Protein AF-A0A6P8JIM4-F1 (afdb_monomer)

Solvent-accessible surface area (backbone at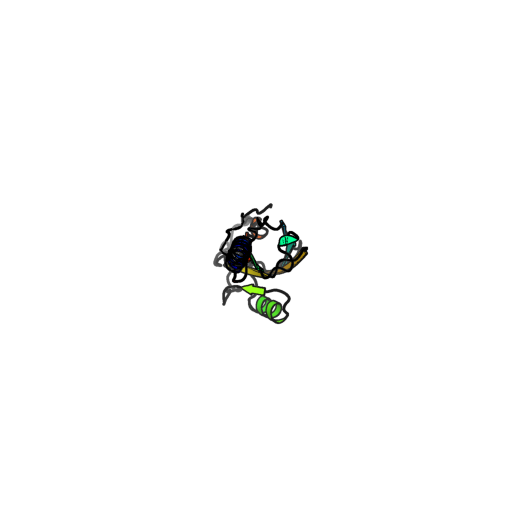oms only — not comparable to full-atom values): 10904 Å² total; per-residue (Å²): 143,87,75,70,70,63,59,56,55,53,51,51,54,51,52,51,58,63,66,65,67,65,74,81,79,70,81,76,75,69,57,52,69,46,60,46,66,57,91,63,79,64,61,32,38,43,37,36,43,38,33,35,60,73,91,51,40,85,48,75,34,36,34,39,35,42,37,56,39,55,29,51,44,45,56,60,64,70,60,50,51,51,33,38,76,69,70,72,43,47,74,51,63,70,97,74,70,80,78,87,47,31,25,89,77,37,72,58,53,59,38,35,40,47,50,61,52,35,64,68,43,77,46,76,45,69,37,35,62,44,54,71,66,82,74,88,64,89,81,61,98,62,87,81,87,77,70,80,77,70,78,60,60,60,49,62,46,59,42,66,48,64,60,95,78,67,81,92,62,91,57,73,82,76,71,77,130

Sequence (177 aa):
MHSKRNNQCLLLTLVLGLLGGAGHCYVVEPPIVHVEMDKAGMHRTLNYRLRFDIPLVGKDCEYVLLQDLPASVYISTDELDDLQRLKRLNAIYPKFVNIEVATERAQPFSVLLRGTPKITESLALPLHFRYHAPSDKRCDRRPRWSYPYPSSISTARWLIVRSSRTSWLPGPISSTA

Radius of gyration: 25.11 Å; Cα contacts (8 Å, |Δi|>4): 266; chains: 1; bounding box: 56×47×90 Å

Foldseek 3Di:
DPDPPVVVVVVVVVVVVVVVPPPPPPPFAAWDWFWDWDDDDQKIKTKIKTAGDPVQAPAQKKKKKKQKFALQKDADPVVVVVCVVVVQWDKDFDPDADLQDASVPGHITIMITMDGHDRIDMHIGIMGGGHHDDDPCPDDPDPPPPDPPPPRSRAMFMAMGHPDDDDDDGHDGDDDD

pLDDT: mean 74.97, std 19.16, range [31.55, 96.06]

Nearest PDB structures (foldseek):
  2win-assembly2_D  TM=5.434E-01  e=3.393E-02  Homo sapiens
  2win-assembly1_B  TM=5.437E-01  e=4.000E-02  Homo sapiens
  7mit-assembly1_A  TM=3.567E-01  e=6.911E-01  Rattus norvegicus
  7u6y-assembly1_A  TM=4.062E-01  e=2.574E+00  Rattus norvegicus
  7tys-assembly1_A  TM=3.207E-01  e=2.574E+00  Rattus norvegicus

Organism: Drosophila mauritiana (NCBI:txid7226)

Structure (mmCIF, N/CA/C/O backbone):
data_AF-A0A6P8JIM4-F1
#
_entry.id   AF-A0A6P8JIM4-F1
#
loop_
_atom_site.group_PDB
_atom_site.id
_atom_site.type_symbol
_atom_site.label_atom_id
_atom_site.label_alt_id
_atom_site.label_comp_id
_atom_site.label_asym_id
_atom_site.label_entity_id
_atom_site.label_seq_id
_atom_site.pdbx_PDB_ins_code
_atom_site.Cartn_x
_atom_site.Cartn_y
_atom_site.Cartn_z
_atom_site.occupancy
_atom_site.B_iso_or_equiv
_atom_site.auth_seq_id
_atom_site.auth_comp_id
_atom_site.auth_asym_id
_atom_site.auth_atom_id
_atom_site.pdbx_PDB_model_num
ATOM 1 N N . MET A 1 1 ? -41.262 -31.665 54.745 1.00 39.78 1 MET A N 1
ATOM 2 C CA . MET A 1 1 ? -41.039 -31.934 53.302 1.00 39.78 1 MET A CA 1
ATOM 3 C C . MET A 1 1 ? -40.890 -30.612 52.532 1.00 39.78 1 MET A C 1
ATOM 5 O O . MET A 1 1 ? -41.807 -30.203 51.841 1.00 39.78 1 MET A O 1
ATOM 9 N N . HIS A 1 2 ? -39.759 -29.906 52.650 1.00 46.09 2 HIS A N 1
ATOM 10 C CA . HIS A 1 2 ? -39.543 -28.614 51.969 1.00 46.09 2 HIS A CA 1
ATOM 11 C C . HIS A 1 2 ? -38.060 -28.450 51.594 1.00 46.09 2 HIS A C 1
ATOM 13 O O . HIS A 1 2 ? -37.319 -27.737 52.248 1.00 46.09 2 HIS A O 1
ATOM 19 N N . SER A 1 3 ? -37.583 -29.190 50.587 1.00 48.75 3 SER A N 1
ATOM 20 C CA . SER A 1 3 ? -36.199 -29.014 50.091 1.00 48.75 3 SER A CA 1
ATOM 21 C C . SER A 1 3 ? -35.979 -29.429 48.623 1.00 48.75 3 SER A C 1
ATOM 23 O O . SER A 1 3 ? -34.878 -29.343 48.100 1.00 48.75 3 SER A O 1
ATOM 25 N N . LYS A 1 4 ? -37.024 -29.860 47.895 1.00 51.03 4 LYS A N 1
ATOM 26 C CA . LYS A 1 4 ? -36.904 -30.218 46.463 1.00 51.03 4 LYS A CA 1
ATOM 27 C C . LYS A 1 4 ? -37.261 -29.080 45.495 1.00 51.03 4 LYS A C 1
ATOM 29 O O . LYS A 1 4 ? -36.796 -29.093 44.363 1.00 51.03 4 LYS A O 1
ATOM 34 N N . ARG A 1 5 ? -38.046 -28.083 45.931 1.00 48.44 5 ARG A N 1
ATOM 35 C CA . ARG A 1 5 ? -38.580 -27.020 45.052 1.00 48.44 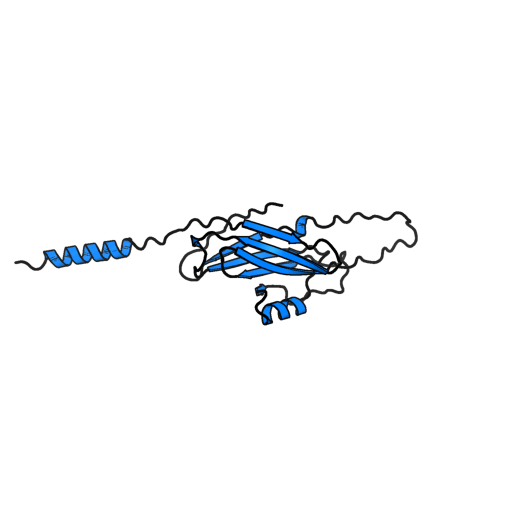5 ARG A CA 1
ATOM 36 C C . ARG A 1 5 ? -37.561 -25.912 44.735 1.00 48.44 5 ARG A C 1
ATOM 38 O O . ARG A 1 5 ? -37.616 -25.347 43.652 1.00 48.44 5 ARG A O 1
ATOM 45 N N . ASN A 1 6 ? -36.598 -25.655 45.629 1.00 53.22 6 ASN A N 1
ATOM 46 C CA . ASN A 1 6 ? -35.571 -24.622 45.422 1.00 53.22 6 ASN A CA 1
ATOM 47 C C . ASN A 1 6 ? -34.494 -25.033 44.407 1.00 53.22 6 ASN A C 1
ATOM 49 O O . ASN A 1 6 ? -34.112 -24.216 43.576 1.00 53.22 6 ASN A O 1
ATOM 53 N N . ASN A 1 7 ? -34.050 -26.295 44.414 1.00 56.22 7 ASN A N 1
ATOM 54 C CA . ASN A 1 7 ? -33.003 -26.755 43.492 1.00 56.22 7 ASN A CA 1
ATOM 55 C C . ASN A 1 7 ? -33.468 -26.805 42.029 1.00 56.22 7 ASN A C 1
ATOM 57 O O . ASN A 1 7 ? -32.659 -26.578 41.137 1.00 56.22 7 ASN A O 1
ATOM 61 N N . GLN A 1 8 ? -34.758 -27.050 41.767 1.00 57.59 8 GLN A N 1
ATOM 62 C CA . GLN A 1 8 ? -35.295 -27.028 40.400 1.00 57.59 8 GLN A CA 1
ATOM 63 C C . GLN A 1 8 ? -35.380 -25.609 39.824 1.00 57.59 8 GLN A C 1
ATOM 65 O O . GLN A 1 8 ? -35.017 -25.412 38.668 1.00 57.59 8 GLN A O 1
ATOM 70 N N . CYS A 1 9 ? -35.784 -24.614 40.624 1.00 55.81 9 CYS A N 1
ATOM 71 C CA . CYS A 1 9 ? -35.752 -23.208 40.205 1.00 55.81 9 CYS A CA 1
ATOM 72 C C . CYS A 1 9 ? -34.325 -22.731 39.918 1.00 55.81 9 CYS A C 1
ATOM 74 O O . CY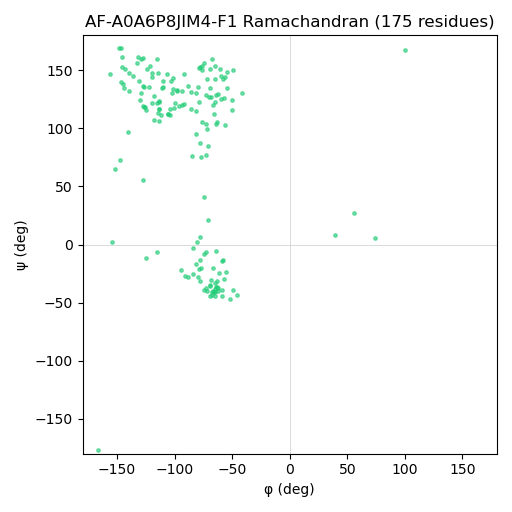S A 1 9 ? -34.112 -22.025 38.938 1.00 55.81 9 CYS A O 1
ATOM 76 N N . LEU A 1 10 ? -33.354 -23.149 40.738 1.00 59.31 10 LEU A N 1
ATOM 77 C CA . LEU A 1 10 ? -31.952 -22.763 40.576 1.00 59.31 10 LEU A CA 1
ATOM 78 C C . LEU A 1 10 ? -31.310 -23.392 39.327 1.00 59.31 10 LEU A C 1
ATOM 80 O O . LEU A 1 10 ? -30.507 -22.755 38.655 1.00 59.31 10 LEU A O 1
ATOM 84 N N . LEU A 1 11 ? -31.692 -24.627 38.986 1.00 61.44 11 LEU A N 1
ATOM 85 C CA . LEU A 1 11 ? -31.275 -25.272 37.738 1.00 61.44 11 LEU A CA 1
ATOM 86 C C . LEU A 1 11 ? -31.886 -24.583 36.511 1.00 61.44 11 LEU A C 1
ATOM 88 O O . LEU A 1 11 ? -31.189 -24.373 35.523 1.00 61.44 11 LEU A O 1
ATOM 92 N N . LEU A 1 12 ? -33.162 -24.192 36.579 1.00 60.69 12 LEU A N 1
ATOM 93 C CA . LEU A 1 12 ? -33.846 -23.483 35.492 1.00 60.69 12 LEU A CA 1
ATOM 94 C C . LEU A 1 12 ? -33.244 -22.096 35.228 1.00 60.69 12 LEU A C 1
ATOM 96 O O . LEU A 1 12 ? -33.050 -21.737 34.068 1.00 60.69 12 LEU A O 1
ATOM 100 N N . THR A 1 13 ? -32.890 -21.336 36.269 1.00 61.25 13 THR A N 1
ATOM 101 C CA . THR A 1 13 ? -32.240 -20.024 36.101 1.00 61.25 13 THR A CA 1
ATOM 102 C C . THR A 1 13 ? -30.819 -20.143 35.557 1.00 61.25 13 THR A C 1
ATOM 104 O O . THR A 1 13 ? -30.406 -19.313 34.750 1.00 61.25 13 THR A O 1
ATOM 107 N N . 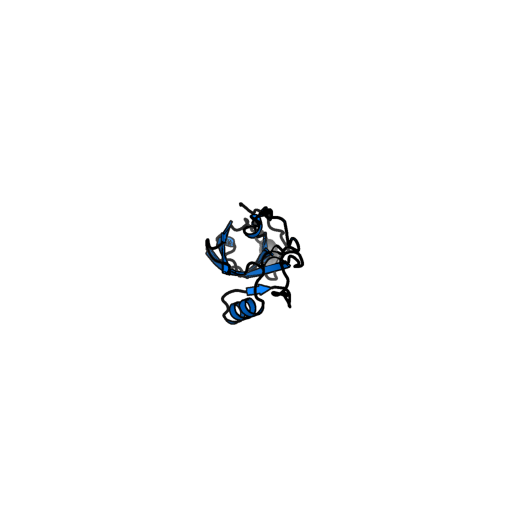LEU A 1 14 ? -30.084 -21.193 35.932 1.00 60.97 14 LEU A N 1
ATOM 108 C CA . LEU A 1 14 ? -28.727 -21.445 35.445 1.00 60.97 14 LEU A CA 1
ATOM 109 C C . LEU A 1 14 ? -28.727 -21.921 33.980 1.00 60.97 14 LEU A C 1
ATOM 111 O O . LEU A 1 14 ? -27.896 -21.478 33.191 1.00 60.97 14 LEU A O 1
ATOM 115 N N . VAL A 1 15 ? -29.713 -22.734 33.582 1.00 62.44 15 VAL A N 1
ATOM 116 C CA . VAL A 1 15 ? -29.922 -23.138 32.180 1.00 62.44 15 VAL A CA 1
ATOM 117 C C . VAL A 1 15 ? -30.352 -21.946 31.315 1.00 62.44 15 VAL A C 1
ATOM 119 O O . VAL A 1 15 ? -29.776 -21.749 30.246 1.00 62.44 15 VAL A O 1
ATOM 122 N N . LEU A 1 16 ? -31.277 -21.091 31.779 1.00 58.12 16 LEU A N 1
ATOM 123 C CA . LEU A 1 16 ? -31.632 -19.858 31.057 1.00 58.12 16 LEU A CA 1
ATOM 124 C C . LEU A 1 16 ? -30.461 -18.864 30.968 1.00 58.12 16 LEU A C 1
ATOM 126 O O . LEU A 1 16 ? -30.288 -18.223 29.933 1.00 58.12 16 LEU A O 1
ATOM 130 N N . GLY A 1 17 ? -29.633 -18.761 32.013 1.00 59.81 17 GLY A N 1
ATOM 131 C CA . GLY A 1 17 ? -28.425 -17.931 32.002 1.00 59.81 17 GLY A CA 1
ATOM 132 C C . GLY A 1 17 ? -27.370 -18.411 30.998 1.00 59.81 17 GLY A C 1
ATOM 133 O O . GLY A 1 17 ? -26.698 -17.590 30.380 1.00 59.81 17 GLY A O 1
ATOM 134 N N . LEU A 1 18 ? -27.268 -19.728 30.780 1.00 56.72 18 LEU A N 1
ATOM 135 C CA . LEU A 1 18 ? -26.365 -20.327 29.789 1.00 56.72 18 LEU A CA 1
ATOM 136 C C . LEU A 1 18 ? -26.897 -20.215 28.348 1.00 56.72 18 LEU A C 1
ATOM 138 O O . LEU A 1 18 ? -26.105 -20.065 27.421 1.00 56.72 18 LEU A O 1
ATOM 142 N N . LEU A 1 19 ? -28.221 -20.224 28.150 1.00 54.81 19 LEU A N 1
ATOM 143 C CA . LEU A 1 19 ? -28.865 -20.016 26.841 1.00 54.81 19 LEU A CA 1
ATOM 144 C C . LEU A 1 19 ? -28.924 -18.536 26.416 1.00 54.81 19 LEU A C 1
ATOM 146 O O . LEU A 1 19 ? -29.013 -18.247 25.225 1.00 54.81 19 LEU A O 1
ATOM 150 N N . GLY A 1 20 ? -28.827 -17.596 27.364 1.00 49.47 20 GLY A N 1
ATOM 151 C CA . GLY A 1 20 ? -28.762 -16.151 27.102 1.00 49.47 20 GLY A CA 1
ATOM 152 C C . GLY A 1 20 ? -27.431 -15.665 26.515 1.00 49.47 20 GLY A C 1
ATOM 153 O O . GLY A 1 20 ? -27.324 -14.512 26.100 1.00 49.47 20 GLY A O 1
ATOM 154 N N . GLY A 1 21 ? -26.427 -16.542 26.420 1.00 46.72 21 GLY A N 1
ATOM 155 C CA . GLY A 1 21 ? -25.168 -16.297 25.717 1.00 46.72 21 GLY A CA 1
ATOM 156 C C . GLY A 1 21 ? -25.315 -16.340 24.194 1.00 46.72 21 GLY A C 1
ATOM 157 O O . GLY A 1 21 ? -24.463 -16.906 23.514 1.00 46.72 21 GLY A O 1
ATOM 158 N N . ALA A 1 22 ? -26.391 -15.777 23.640 1.00 48.47 22 ALA A N 1
ATOM 159 C CA . ALA A 1 22 ? -26.487 -15.539 22.211 1.00 48.47 22 ALA A CA 1
ATOM 160 C C . ALA A 1 22 ? -25.397 -14.525 21.844 1.00 48.47 22 ALA A C 1
ATOM 162 O O . ALA A 1 22 ? -25.486 -13.332 22.157 1.00 48.47 22 ALA A O 1
ATOM 163 N N . GLY A 1 23 ? -24.319 -15.023 21.234 1.00 51.09 23 GLY A N 1
ATOM 164 C CA . GLY A 1 23 ? -23.279 -14.189 20.660 1.00 51.09 23 GLY A CA 1
ATOM 165 C C . GLY A 1 23 ? -23.948 -13.153 19.771 1.00 51.09 23 GLY A C 1
ATOM 166 O O . GLY A 1 23 ? -24.610 -13.513 18.801 1.00 51.09 23 GLY A O 1
ATOM 167 N N . HIS A 1 24 ? -23.817 -11.877 20.137 1.00 48.06 24 HIS A N 1
ATOM 168 C CA . HIS A 1 24 ? -24.281 -10.782 19.301 1.00 48.06 24 HIS A CA 1
ATOM 169 C C . HIS A 1 24 ? -23.601 -10.938 17.937 1.00 48.06 24 HIS A C 1
ATOM 171 O O . HIS A 1 24 ? -22.406 -10.658 17.787 1.00 48.06 24 HIS A O 1
ATOM 177 N N . CYS A 1 25 ? -24.359 -11.439 16.962 1.00 47.31 25 CYS A N 1
ATOM 178 C CA . CYS A 1 25 ? -24.019 -11.358 15.556 1.00 47.31 25 CYS A CA 1
ATOM 179 C C . CYS A 1 25 ? -24.211 -9.893 15.191 1.00 47.31 25 CYS A C 1
ATOM 181 O O . CYS A 1 25 ? -25.295 -9.478 14.792 1.00 47.31 25 CYS A O 1
ATOM 183 N N . TYR A 1 26 ? -23.190 -9.077 15.441 1.00 55.78 26 TYR A N 1
ATOM 184 C CA . TYR A 1 26 ? -23.181 -7.745 14.874 1.00 55.78 26 TYR A CA 1
ATOM 185 C C . TYR A 1 26 ? -23.093 -7.919 13.359 1.00 55.78 26 TYR A C 1
ATOM 187 O O . TYR A 1 26 ? -22.194 -8.589 12.846 1.00 55.78 26 TYR A O 1
ATOM 195 N N . VAL A 1 27 ? -24.070 -7.366 12.649 1.00 55.00 27 VAL A N 1
ATOM 196 C CA . VAL A 1 27 ? -23.938 -7.161 11.213 1.00 55.00 27 VAL A CA 1
ATOM 197 C C . VAL A 1 27 ? -22.823 -6.133 11.062 1.00 55.00 27 VAL A C 1
ATOM 199 O O . VAL A 1 27 ? -22.935 -5.011 11.546 1.00 55.00 27 VAL A O 1
ATOM 202 N N . VAL A 1 28 ? -21.695 -6.571 10.510 1.00 67.00 28 VAL A N 1
ATOM 203 C CA . VAL A 1 28 ? -20.552 -5.708 10.213 1.00 67.00 28 VAL A CA 1
ATOM 204 C C . VAL A 1 28 ? -20.918 -4.932 8.964 1.00 67.00 28 VAL A C 1
ATOM 206 O O . VAL A 1 28 ? -20.922 -5.504 7.873 1.00 67.00 28 VAL A O 1
ATOM 209 N N . GLU A 1 29 ? -21.244 -3.653 9.108 1.00 73.00 29 GLU A N 1
ATOM 210 C CA . GLU A 1 29 ? -21.279 -2.782 7.941 1.00 73.00 29 GLU A CA 1
ATOM 211 C C . GLU A 1 29 ? -19.860 -2.645 7.366 1.00 73.00 29 GLU A C 1
ATOM 213 O O . GLU A 1 29 ? -18.871 -2.645 8.114 1.00 73.00 29 GLU A O 1
ATOM 218 N N . PRO A 1 30 ? -19.730 -2.594 6.032 1.00 73.88 30 PRO A N 1
ATOM 219 C CA . PRO A 1 30 ? -18.442 -2.379 5.402 1.00 73.88 30 PRO A CA 1
ATOM 220 C C . PRO A 1 30 ? -17.882 -1.002 5.811 1.00 73.88 30 PRO A C 1
ATOM 222 O O . PRO A 1 30 ? -18.593 -0.010 5.661 1.00 73.88 30 PRO A O 1
ATOM 225 N N . PRO A 1 31 ? -16.627 -0.877 6.292 1.00 82.94 31 PRO A N 1
ATOM 226 C CA . PRO A 1 31 ? -15.982 0.409 6.452 1.00 82.94 31 PRO A CA 1
ATOM 227 C C . PRO A 1 31 ? -15.989 1.196 5.151 1.00 82.94 31 PRO A C 1
ATOM 229 O O . PRO A 1 31 ? -15.843 0.660 4.048 1.00 82.94 31 PRO A O 1
ATOM 232 N N . ILE A 1 32 ? -16.059 2.508 5.316 1.00 85.31 32 ILE A N 1
ATOM 233 C CA . ILE A 1 32 ? -15.867 3.443 4.221 1.00 85.31 32 ILE A CA 1
ATOM 234 C C . ILE A 1 32 ? -14.361 3.561 3.991 1.00 85.31 32 ILE A C 1
ATOM 236 O O . ILE A 1 32 ? -13.608 3.919 4.903 1.00 85.31 32 ILE A O 1
ATOM 240 N N . VAL A 1 33 ? -13.929 3.256 2.769 1.00 89.00 33 VAL A N 1
AT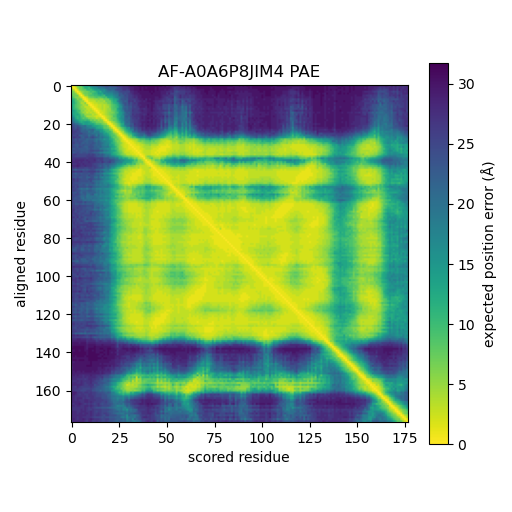OM 241 C CA . VAL A 1 33 ? -12.530 3.32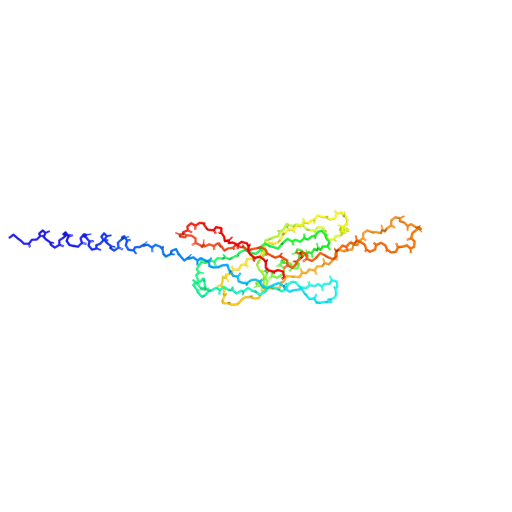9 2.344 1.00 89.00 33 VAL A CA 1
ATOM 242 C C . VAL A 1 33 ? -12.401 4.415 1.289 1.00 89.00 33 VAL A C 1
ATOM 244 O O . VAL A 1 33 ? -12.915 4.272 0.183 1.00 89.00 33 VAL A O 1
ATOM 247 N N . HIS A 1 34 ? -11.694 5.491 1.622 1.00 89.75 34 HIS A N 1
ATOM 248 C CA . HIS A 1 34 ? -11.283 6.494 0.644 1.00 89.75 34 HIS A CA 1
ATOM 249 C C . HIS A 1 34 ? -9.817 6.287 0.293 1.00 89.75 34 HIS A C 1
ATOM 251 O O . HIS A 1 34 ? -8.978 6.190 1.191 1.00 89.75 34 HIS A O 1
ATOM 257 N N . VAL A 1 35 ? -9.520 6.242 -1.002 1.00 89.81 35 VAL A N 1
ATOM 258 C CA . VAL A 1 35 ? -8.162 6.087 -1.521 1.00 89.81 35 VAL A CA 1
ATOM 259 C C . VAL A 1 35 ? -7.829 7.305 -2.366 1.00 89.81 35 VAL A C 1
ATOM 261 O O . VAL A 1 35 ? -8.515 7.608 -3.339 1.00 89.81 35 VAL A O 1
ATOM 264 N N . GLU A 1 36 ? -6.768 8.006 -1.993 1.00 89.88 36 GLU A N 1
ATOM 265 C CA . GLU A 1 36 ? -6.277 9.176 -2.713 1.00 89.88 36 GLU A CA 1
ATOM 266 C C . GLU A 1 36 ? -4.796 8.980 -3.034 1.00 89.88 36 GLU A C 1
ATOM 268 O O . GLU A 1 36 ? -4.021 8.563 -2.178 1.00 89.88 36 GLU A O 1
ATOM 273 N N . MET A 1 37 ? -4.381 9.302 -4.257 1.00 87.38 37 MET A N 1
ATOM 274 C CA . MET A 1 37 ? -2.970 9.303 -4.641 1.00 87.38 37 MET A CA 1
ATOM 275 C C . MET A 1 37 ? -2.441 10.736 -4.694 1.00 87.38 37 MET A C 1
ATOM 277 O O . MET A 1 37 ? -3.127 11.633 -5.195 1.00 87.38 37 MET A O 1
ATOM 281 N N . ASP A 1 38 ? -1.206 10.947 -4.241 1.00 85.38 38 ASP A N 1
ATOM 282 C CA . ASP A 1 38 ? -0.540 12.247 -4.374 1.00 85.38 38 ASP A CA 1
ATOM 283 C C . ASP A 1 38 ? -0.475 12.704 -5.846 1.00 85.38 38 ASP A C 1
ATOM 285 O O . ASP A 1 38 ? -0.322 11.907 -6.774 1.00 85.38 38 ASP A O 1
ATOM 289 N N . LYS A 1 39 ? -0.610 14.014 -6.085 1.00 69.06 39 LYS A N 1
ATOM 290 C CA . LYS A 1 39 ? -0.877 14.550 -7.434 1.00 69.06 39 LYS A CA 1
ATOM 291 C C . LYS A 1 39 ? 0.355 14.685 -8.339 1.00 69.06 39 LYS A C 1
ATOM 293 O O . LYS A 1 39 ? 0.181 14.840 -9.546 1.00 69.06 39 LYS A O 1
ATOM 298 N N . ALA A 1 40 ? 1.579 14.650 -7.809 1.00 71.81 40 ALA A N 1
ATOM 299 C CA . ALA A 1 40 ? 2.785 14.966 -8.581 1.00 71.81 40 ALA A CA 1
ATOM 300 C C . ALA A 1 40 ? 3.991 14.093 -8.202 1.00 71.81 40 ALA A C 1
ATOM 302 O O . ALA A 1 40 ? 4.118 13.669 -7.061 1.00 71.81 40 ALA A O 1
ATOM 303 N N . GLY A 1 41 ? 4.888 13.872 -9.171 1.00 70.25 41 GLY A N 1
ATOM 304 C CA . GLY A 1 41 ? 6.131 13.114 -8.993 1.00 70.25 41 GLY A CA 1
ATOM 305 C C . GLY A 1 41 ? 6.074 11.662 -9.485 1.00 70.25 41 GLY A C 1
ATOM 306 O O . GLY A 1 41 ? 5.004 11.130 -9.801 1.00 70.25 41 GLY A O 1
ATOM 307 N N . MET A 1 42 ? 7.262 11.054 -9.579 1.00 71.25 42 MET A N 1
ATOM 308 C CA . MET A 1 42 ? 7.471 9.621 -9.858 1.00 71.25 42 MET A CA 1
ATOM 309 C C . MET A 1 42 ? 7.373 8.763 -8.588 1.00 71.25 42 MET A C 1
ATOM 311 O O . MET A 1 42 ? 7.014 7.591 -8.664 1.00 71.25 42 MET A O 1
ATOM 315 N N . HIS A 1 43 ? 7.649 9.373 -7.436 1.00 83.19 43 HIS A N 1
ATOM 316 C CA . HIS A 1 43 ? 7.362 8.849 -6.106 1.00 83.19 43 HIS A CA 1
ATOM 317 C C . HIS A 1 43 ? 6.015 9.404 -5.671 1.00 83.19 43 HIS A C 1
ATOM 319 O O . HIS A 1 43 ? 5.844 10.625 -5.634 1.00 83.19 43 HIS A O 1
ATOM 325 N N . ARG A 1 44 ? 5.053 8.529 -5.397 1.00 89.06 44 ARG A N 1
ATOM 326 C CA . ARG A 1 44 ? 3.715 8.923 -4.951 1.00 89.06 44 ARG A CA 1
ATOM 327 C C . ARG A 1 44 ? 3.308 8.102 -3.752 1.00 89.06 44 ARG A C 1
ATOM 329 O O . ARG A 1 44 ? 3.768 6.981 -3.583 1.00 89.06 44 ARG A O 1
ATOM 336 N N . THR A 1 45 ? 2.393 8.634 -2.965 1.00 91.38 45 THR A N 1
ATOM 337 C CA . THR A 1 45 ? 1.793 7.898 -1.856 1.00 91.38 45 THR A CA 1
ATOM 338 C C . THR A 1 45 ? 0.336 7.616 -2.181 1.00 91.38 45 THR A C 1
ATOM 340 O O . THR A 1 45 ? -0.377 8.515 -2.634 1.00 91.38 45 THR A O 1
ATOM 343 N N . LEU A 1 46 ? -0.115 6.382 -1.946 1.00 92.12 46 LEU A N 1
ATOM 344 C CA . LEU A 1 46 ? -1.537 6.102 -1.759 1.00 92.12 46 LEU A CA 1
ATOM 345 C C . LEU A 1 46 ? -1.887 6.333 -0.297 1.00 92.12 46 LEU A C 1
ATOM 347 O O . LEU A 1 46 ? -1.397 5.644 0.599 1.00 92.12 46 LEU A O 1
ATOM 351 N N . ASN A 1 47 ? -2.750 7.311 -0.079 1.00 92.56 47 ASN A N 1
ATOM 352 C CA . ASN A 1 47 ? -3.314 7.650 1.208 1.00 92.56 47 ASN A CA 1
ATOM 353 C C . ASN A 1 47 ? -4.677 6.972 1.334 1.00 92.56 47 ASN A C 1
ATOM 355 O O . ASN A 1 47 ? -5.596 7.246 0.560 1.00 92.56 47 ASN A O 1
ATOM 359 N N . TYR A 1 48 ? -4.810 6.112 2.334 1.00 92.88 48 TYR A N 1
ATOM 360 C CA . TYR A 1 48 ? -6.069 5.472 2.686 1.00 92.88 48 TYR A CA 1
ATOM 361 C C . TYR A 1 48 ? -6.658 6.188 3.885 1.00 92.88 48 TYR A C 1
ATOM 363 O O . TYR A 1 48 ? -5.958 6.412 4.873 1.00 92.88 48 TYR A O 1
ATOM 371 N N . ARG A 1 49 ? -7.950 6.500 3.823 1.00 93.00 49 ARG A N 1
ATOM 372 C CA . ARG A 1 49 ? -8.740 6.926 4.980 1.00 93.00 49 ARG A CA 1
ATOM 373 C C . ARG A 1 49 ? -9.842 5.906 5.199 1.00 93.00 49 ARG A C 1
ATOM 375 O O . ARG A 1 49 ? -10.785 5.827 4.412 1.00 93.00 49 ARG A O 1
ATOM 382 N N . LEU A 1 50 ? -9.682 5.120 6.254 1.00 91.38 50 LEU A N 1
ATOM 383 C CA . LEU A 1 50 ? -10.607 4.077 6.670 1.00 91.38 50 LEU A CA 1
ATOM 384 C C . LEU A 1 50 ? -11.494 4.626 7.782 1.00 91.38 50 LEU A C 1
ATOM 386 O O . LEU A 1 50 ? -10.998 5.237 8.733 1.00 91.38 50 LEU A O 1
ATOM 390 N N . ARG A 1 51 ? -12.801 4.398 7.679 1.00 90.12 51 ARG A N 1
ATOM 391 C CA . ARG A 1 51 ? -13.760 4.726 8.735 1.00 90.12 51 ARG A CA 1
ATOM 392 C C . ARG A 1 51 ? -14.558 3.486 9.082 1.00 90.12 51 ARG A C 1
ATOM 394 O O . ARG A 1 51 ? -15.252 2.949 8.223 1.00 90.12 51 ARG A O 1
ATOM 401 N N . PHE A 1 52 ? -14.433 3.049 10.329 1.00 87.75 52 PHE A N 1
ATOM 402 C CA . PHE A 1 52 ? -15.157 1.901 10.860 1.00 87.75 52 PHE A CA 1
ATOM 403 C C . PHE A 1 52 ? -16.258 2.371 11.803 1.00 87.75 52 PHE A C 1
ATOM 405 O O . PHE A 1 52 ? -16.084 3.347 12.541 1.00 87.75 52 PHE A O 1
ATOM 412 N N . ASP A 1 53 ? -17.361 1.632 11.832 1.00 83.25 53 ASP A N 1
ATOM 413 C CA . ASP A 1 53 ? -18.437 1.919 12.767 1.00 83.25 53 ASP A CA 1
ATOM 414 C C . ASP A 1 53 ? -18.050 1.620 14.214 1.00 83.25 53 ASP A C 1
ATOM 416 O O . ASP A 1 53 ? -17.279 0.706 14.527 1.00 83.25 53 ASP A O 1
ATOM 420 N N . ILE A 1 54 ? -18.673 2.376 15.119 1.00 78.88 54 ILE A N 1
ATOM 421 C CA . ILE A 1 54 ? -18.462 2.327 16.570 1.00 78.88 54 ILE A CA 1
ATOM 422 C C . ILE A 1 54 ? -18.509 0.895 17.151 1.00 78.88 54 ILE A C 1
ATOM 424 O O . ILE A 1 54 ? -17.677 0.603 18.009 1.00 78.88 54 ILE A O 1
ATOM 428 N N . PRO A 1 55 ? -19.390 -0.034 16.712 1.00 79.25 55 PRO A N 1
ATOM 429 C CA . PRO A 1 55 ? -19.442 -1.389 17.270 1.00 79.25 55 PRO A CA 1
ATOM 430 C C . PRO A 1 55 ? -18.159 -2.216 17.091 1.00 79.25 55 PRO A C 1
ATOM 432 O O . PRO A 1 55 ? -17.935 -3.153 17.864 1.00 79.25 55 PRO A O 1
ATOM 435 N N . LEU A 1 56 ? -17.337 -1.893 16.085 1.00 76.44 56 LEU A N 1
ATOM 436 C CA . LEU A 1 56 ? -16.087 -2.595 15.765 1.00 76.44 56 LEU A CA 1
ATOM 437 C C . LEU A 1 56 ? -14.878 -1.985 16.474 1.00 76.44 56 LEU A C 1
ATOM 439 O O . LEU A 1 56 ? -13.897 -2.679 16.742 1.00 76.44 56 LEU A O 1
ATOM 443 N N . VAL A 1 57 ? -14.947 -0.693 16.795 1.00 81.31 57 VAL A N 1
ATOM 444 C CA . VAL A 1 57 ? -13.847 0.036 17.424 1.00 81.31 57 VAL A CA 1
ATOM 445 C C . VAL A 1 57 ? -13.566 -0.530 18.816 1.00 81.31 57 VAL A C 1
ATOM 447 O O . VAL A 1 57 ? -14.463 -0.678 19.646 1.00 81.31 57 VAL A O 1
ATOM 450 N N . GLY A 1 58 ? -12.298 -0.854 19.080 1.00 74.31 58 GLY A N 1
ATOM 451 C CA . GLY A 1 58 ? -11.860 -1.399 20.371 1.00 74.31 58 GLY A CA 1
ATOM 452 C C . GLY A 1 58 ? -12.246 -2.863 20.614 1.00 74.31 58 GLY A C 1
ATOM 453 O O . GLY A 1 58 ? -12.010 -3.381 21.706 1.00 74.31 58 GLY A O 1
ATOM 454 N N . LYS A 1 59 ? -12.828 -3.550 19.622 1.00 79.06 59 LYS A N 1
ATOM 455 C CA . LYS A 1 59 ? -12.971 -5.011 19.652 1.00 79.06 59 LYS A CA 1
ATOM 456 C C . LYS A 1 59 ? -11.641 -5.675 19.302 1.00 79.06 59 LYS A C 1
ATOM 458 O O . LYS A 1 59 ? -10.845 -5.121 18.550 1.00 79.06 59 LYS A O 1
ATOM 463 N N . ASP A 1 60 ? -11.442 -6.894 19.803 1.00 78.31 60 ASP A N 1
ATOM 464 C CA . ASP A 1 60 ? -10.328 -7.760 19.404 1.00 78.31 60 ASP A CA 1
ATOM 465 C C . ASP A 1 60 ? -10.580 -8.306 17.987 1.00 78.31 60 ASP A C 1
ATOM 467 O O . ASP A 1 60 ? -11.096 -9.406 17.767 1.00 78.31 60 ASP A O 1
ATOM 471 N N . CYS A 1 61 ? -10.351 -7.447 17.002 1.00 79.62 61 CYS A N 1
ATOM 472 C CA . CYS A 1 61 ? -10.473 -7.752 15.590 1.00 79.62 61 CYS A CA 1
ATOM 473 C C . CYS A 1 61 ? -9.415 -6.981 14.809 1.00 79.62 61 CYS A C 1
ATOM 475 O O . CYS A 1 61 ? -8.957 -5.911 15.210 1.00 79.62 61 CYS A O 1
ATOM 477 N N . GLU A 1 62 ? -9.039 -7.552 13.680 1.00 86.31 62 GLU A N 1
ATOM 478 C CA . GLU A 1 62 ? -8.088 -6.988 12.743 1.00 86.31 62 GLU A CA 1
ATOM 479 C C . GLU A 1 62 ? -8.778 -6.830 11.395 1.00 86.31 62 GLU A C 1
ATOM 481 O O . GLU A 1 62 ? -9.714 -7.555 11.069 1.00 86.31 62 GLU A O 1
ATOM 486 N N . TYR A 1 63 ? -8.320 -5.897 10.580 1.00 88.19 63 TYR A N 1
ATOM 487 C CA . TYR A 1 63 ? -8.701 -5.844 9.177 1.00 88.19 63 TYR A CA 1
ATOM 488 C C . TYR A 1 63 ? -7.483 -6.085 8.296 1.00 88.19 63 TYR A C 1
ATOM 490 O O . TYR A 1 63 ? -6.334 -5.910 8.712 1.00 88.19 63 TYR A O 1
ATOM 498 N N . VAL A 1 64 ? -7.763 -6.478 7.059 1.00 90.44 64 VAL A N 1
ATOM 499 C CA . VAL A 1 64 ? -6.792 -6.668 5.993 1.00 90.44 64 VAL A CA 1
ATOM 500 C C . VAL A 1 64 ? -7.293 -5.932 4.755 1.00 90.44 64 VAL A C 1
ATOM 502 O O . VAL A 1 64 ? -8.400 -6.183 4.289 1.00 90.44 64 VAL A O 1
ATOM 505 N N . LEU A 1 65 ? -6.483 -5.029 4.220 1.00 91.88 65 LEU A N 1
ATOM 506 C CA . LEU A 1 65 ? -6.717 -4.302 2.981 1.00 91.88 65 LEU A CA 1
ATOM 507 C C . LEU A 1 65 ? -5.802 -4.873 1.895 1.00 91.88 65 LEU A C 1
ATOM 509 O O . LEU A 1 65 ? -4.588 -4.731 1.965 1.00 91.88 65 LEU A O 1
ATOM 513 N N . LEU A 1 66 ? -6.382 -5.520 0.897 1.00 91.69 66 LEU A N 1
ATOM 514 C CA . LEU A 1 66 ? -5.722 -5.942 -0.327 1.00 91.69 66 LEU A CA 1
ATOM 515 C C . LEU A 1 66 ? -5.631 -4.764 -1.304 1.00 91.69 66 LEU A C 1
ATOM 517 O O . LEU A 1 66 ? -6.646 -4.287 -1.820 1.00 91.69 66 LEU A O 1
ATOM 521 N N . GLN A 1 67 ? -4.402 -4.346 -1.586 1.00 92.94 67 GLN A N 1
ATOM 522 C CA . GLN A 1 67 ? -4.076 -3.420 -2.660 1.00 92.94 67 GLN A CA 1
ATOM 523 C C . GLN A 1 67 ? -3.419 -4.190 -3.805 1.00 92.94 67 GLN A C 1
ATOM 525 O O . GLN A 1 67 ? -2.285 -4.659 -3.680 1.00 92.94 67 GLN A O 1
ATOM 530 N N . ASP A 1 68 ? -4.120 -4.284 -4.931 1.00 91.81 68 ASP A N 1
ATOM 531 C CA . ASP A 1 68 ? -3.562 -4.824 -6.168 1.00 91.81 68 ASP A CA 1
ATOM 532 C C . ASP A 1 68 ? -2.752 -3.734 -6.879 1.00 91.81 68 ASP A C 1
ATOM 534 O O . ASP A 1 68 ? -3.218 -2.605 -7.061 1.00 91.81 68 ASP A O 1
ATOM 538 N N . LEU A 1 69 ? -1.525 -4.063 -7.277 1.00 90.81 69 LEU A N 1
ATOM 539 C CA . LEU A 1 69 ? -0.613 -3.146 -7.947 1.00 90.81 69 LEU A CA 1
ATOM 540 C C . LEU A 1 69 ? -0.366 -3.614 -9.384 1.00 90.81 69 LEU A C 1
ATOM 542 O O . LEU A 1 69 ? 0.083 -4.745 -9.603 1.00 90.81 69 LEU A O 1
ATOM 546 N N . PRO A 1 70 ? -0.648 -2.766 -10.391 1.00 91.69 70 PRO A N 1
ATOM 547 C CA . PRO A 1 70 ? -0.363 -3.104 -11.775 1.00 91.69 70 PRO A CA 1
ATOM 548 C C . PRO A 1 70 ? 1.145 -3.185 -12.013 1.00 91.69 70 PRO A C 1
ATOM 550 O O . PRO A 1 70 ? 1.939 -2.559 -11.314 1.00 91.69 70 PRO A O 1
ATOM 553 N N . ALA A 1 71 ? 1.535 -3.884 -13.079 1.00 90.94 71 ALA A N 1
ATOM 554 C CA . ALA A 1 71 ? 2.936 -4.049 -13.459 1.00 90.94 71 ALA A CA 1
ATOM 555 C C . ALA A 1 71 ? 3.689 -2.721 -13.644 1.00 90.94 71 ALA A C 1
ATOM 557 O O . ALA A 1 71 ? 4.900 -2.702 -13.501 1.00 90.94 71 ALA A O 1
ATOM 558 N N . SER A 1 72 ? 3.002 -1.611 -13.934 1.00 89.25 72 SER A N 1
ATOM 559 C CA . SER A 1 72 ? 3.600 -0.283 -14.127 1.00 89.25 72 SER A CA 1
ATOM 560 C C . SER A 1 72 ? 4.060 0.413 -12.845 1.00 89.25 72 SER A C 1
ATOM 562 O O . SER A 1 72 ? 4.669 1.480 -12.925 1.00 89.25 72 SER A O 1
ATOM 564 N N . VAL A 1 73 ? 3.746 -0.130 -11.667 1.00 91.19 73 VAL A N 1
ATOM 565 C CA . VAL A 1 73 ? 4.168 0.430 -10.378 1.00 91.19 73 VAL A CA 1
ATOM 566 C C . VAL A 1 73 ? 4.821 -0.634 -9.509 1.00 91.19 73 VAL A C 1
ATOM 568 O O . VAL A 1 73 ? 4.649 -1.836 -9.710 1.00 91.19 73 VAL A O 1
ATOM 571 N N . TYR A 1 74 ? 5.602 -0.186 -8.538 1.00 92.50 74 TYR A N 1
ATOM 572 C CA . TYR A 1 74 ? 6.182 -1.044 -7.522 1.00 92.50 74 TYR A CA 1
ATOM 573 C C . TYR A 1 74 ? 6.300 -0.318 -6.188 1.00 92.50 74 TYR A C 1
ATOM 575 O O . TYR A 1 74 ? 6.115 0.895 -6.091 1.00 92.50 74 TYR A O 1
ATOM 583 N N . ILE A 1 75 ? 6.613 -1.097 -5.161 1.00 92.44 75 ILE A N 1
ATOM 584 C CA . ILE A 1 75 ? 6.965 -0.615 -3.834 1.00 92.44 75 ILE A CA 1
ATOM 585 C C . ILE A 1 75 ? 8.292 -1.267 -3.475 1.00 92.44 75 ILE A C 1
ATOM 587 O O . ILE A 1 75 ? 8.480 -2.456 -3.743 1.00 92.44 75 ILE A O 1
ATOM 591 N N . SER A 1 76 ? 9.214 -0.489 -2.914 1.00 91.12 76 SER A N 1
ATOM 592 C CA . SER A 1 76 ? 10.460 -1.035 -2.386 1.00 91.12 76 SER A CA 1
ATOM 593 C C . SER A 1 76 ? 10.169 -1.896 -1.155 1.00 91.12 76 SER A C 1
ATOM 595 O O . SER A 1 76 ? 9.511 -1.441 -0.217 1.00 91.12 76 SER A O 1
ATOM 597 N N . THR A 1 77 ? 10.655 -3.139 -1.145 1.00 92.69 77 THR A N 1
ATOM 598 C CA . THR A 1 77 ? 10.536 -4.021 0.026 1.00 92.69 77 THR A CA 1
ATOM 599 C C . THR A 1 77 ? 11.296 -3.456 1.221 1.00 92.69 77 THR A C 1
ATOM 601 O O . THR A 1 77 ? 10.778 -3.504 2.328 1.00 92.69 77 THR A O 1
ATOM 604 N N . ASP A 1 78 ? 12.448 -2.822 0.987 1.00 92.56 78 ASP A N 1
ATOM 605 C CA . ASP A 1 78 ? 13.264 -2.208 2.042 1.00 92.56 78 ASP A CA 1
ATOM 606 C C . ASP A 1 78 ? 12.525 -1.031 2.703 1.00 92.56 78 ASP A C 1
ATOM 608 O O . ASP A 1 78 ? 12.554 -0.856 3.920 1.00 92.56 78 ASP A O 1
ATOM 612 N N . GLU A 1 79 ? 11.793 -0.246 1.903 1.00 93.00 79 GLU A N 1
ATOM 613 C CA . GLU A 1 79 ? 10.964 0.854 2.408 1.00 93.00 79 GLU A CA 1
ATOM 614 C C . GLU A 1 79 ? 9.788 0.330 3.250 1.00 93.00 79 GLU A C 1
ATOM 616 O O . GLU A 1 79 ? 9.475 0.889 4.304 1.00 93.00 79 GLU A O 1
ATOM 621 N N . LEU A 1 80 ? 9.153 -0.769 2.823 1.00 94.19 80 LEU A N 1
ATOM 622 C CA . LEU A 1 80 ? 8.095 -1.424 3.599 1.00 94.19 80 LEU A CA 1
ATOM 623 C C . LEU A 1 80 ? 8.625 -2.018 4.908 1.00 94.19 80 LEU A C 1
ATOM 625 O O . LEU A 1 80 ? 7.967 -1.876 5.943 1.00 94.19 80 LEU A O 1
ATOM 629 N N . ASP A 1 81 ? 9.803 -2.640 4.882 1.00 94.94 81 ASP A N 1
ATOM 630 C CA . ASP A 1 81 ? 10.476 -3.169 6.069 1.00 94.94 81 ASP A CA 1
ATOM 631 C C . ASP A 1 81 ? 10.750 -2.061 7.090 1.00 94.94 81 ASP A C 1
ATOM 633 O O . ASP A 1 81 ? 10.455 -2.216 8.280 1.00 94.94 81 ASP A O 1
ATOM 637 N N . ASP A 1 82 ? 11.229 -0.902 6.635 1.00 95.50 82 ASP A N 1
ATOM 638 C CA . ASP A 1 82 ? 11.445 0.251 7.503 1.00 95.50 82 ASP A CA 1
ATOM 639 C C . ASP A 1 82 ? 10.143 0.799 8.095 1.00 95.50 82 ASP A C 1
ATOM 641 O O . ASP A 1 82 ? 10.071 1.069 9.300 1.00 95.50 82 ASP A O 1
ATOM 645 N N . LEU A 1 83 ? 9.082 0.926 7.293 1.00 95.06 83 LEU A N 1
ATOM 646 C CA . LEU A 1 83 ? 7.774 1.366 7.790 1.00 95.06 83 LEU A CA 1
ATOM 647 C C . LEU A 1 83 ? 7.193 0.395 8.826 1.00 95.06 83 LEU A C 1
ATOM 649 O O . LEU A 1 83 ? 6.608 0.841 9.823 1.00 95.06 83 LEU A O 1
ATOM 653 N N . GLN A 1 84 ? 7.394 -0.908 8.626 1.00 94.94 84 GLN A N 1
ATOM 654 C CA . GLN A 1 84 ? 6.973 -1.945 9.562 1.00 94.94 84 GLN A CA 1
ATOM 655 C C . GLN A 1 84 ? 7.788 -1.927 10.851 1.00 94.94 84 GLN A C 1
ATOM 657 O O . GLN A 1 84 ? 7.219 -1.943 11.947 1.00 94.94 84 GLN A O 1
ATOM 662 N N . ARG A 1 85 ? 9.111 -1.794 10.742 1.00 95.88 85 ARG A N 1
ATOM 663 C CA . ARG A 1 85 ? 10.020 -1.639 11.884 1.00 95.88 85 ARG A CA 1
ATOM 664 C C . ARG A 1 85 ? 9.674 -0.411 12.726 1.00 95.88 85 ARG A C 1
ATOM 666 O O . ARG A 1 85 ? 9.711 -0.474 13.955 1.00 95.88 85 ARG A O 1
ATOM 673 N N . LEU A 1 86 ? 9.288 0.689 12.078 1.00 96.06 86 LEU A N 1
ATOM 674 C CA . LEU A 1 86 ? 8.855 1.929 12.730 1.00 96.06 86 LEU A CA 1
ATOM 675 C C . LEU A 1 86 ? 7.397 1.894 13.220 1.00 96.06 86 LEU A C 1
ATOM 677 O O . LEU A 1 86 ? 6.919 2.895 13.753 1.00 96.06 86 LEU A O 1
ATOM 681 N N . LYS A 1 87 ? 6.686 0.767 13.058 1.00 93.44 87 LYS A N 1
ATOM 682 C CA . LYS A 1 87 ? 5.268 0.593 13.427 1.00 93.44 87 LYS A CA 1
ATOM 683 C C . LYS A 1 87 ? 4.332 1.618 12.768 1.00 93.44 87 LYS A C 1
ATOM 685 O O . LYS A 1 87 ? 3.285 1.947 13.321 1.00 93.44 87 LYS A O 1
ATOM 690 N N . ARG A 1 88 ? 4.713 2.138 11.597 1.00 92.94 88 ARG A N 1
ATOM 691 C CA . ARG A 1 88 ? 3.918 3.109 10.822 1.00 92.94 88 ARG A CA 1
ATOM 692 C C . ARG A 1 88 ? 2.948 2.428 9.864 1.00 92.94 88 ARG A C 1
ATOM 694 O O . ARG A 1 88 ? 1.915 3.003 9.541 1.00 92.94 88 ARG A O 1
ATOM 701 N N . LEU A 1 89 ? 3.289 1.223 9.418 1.00 94.25 89 LEU A N 1
ATOM 702 C CA . LEU A 1 89 ? 2.494 0.405 8.512 1.00 94.25 89 LEU A CA 1
ATOM 703 C C . LEU A 1 89 ? 2.711 -1.066 8.874 1.00 94.25 89 LEU A C 1
ATOM 705 O O . LEU A 1 89 ? 3.833 -1.452 9.167 1.00 94.25 89 LEU A O 1
ATOM 709 N N . ASN A 1 90 ? 1.672 -1.892 8.856 1.00 94.75 90 ASN A N 1
ATOM 710 C CA . ASN A 1 90 ? 1.813 -3.342 8.982 1.00 94.75 90 ASN A CA 1
ATOM 711 C C . ASN A 1 90 ? 1.384 -3.954 7.651 1.00 94.75 90 ASN A C 1
ATOM 713 O O . ASN A 1 90 ? 0.235 -3.769 7.250 1.00 94.75 90 ASN A O 1
ATOM 717 N N . ALA A 1 91 ? 2.301 -4.614 6.945 1.00 94.19 91 ALA A N 1
ATOM 718 C CA . ALA A 1 91 ? 2.051 -5.083 5.591 1.00 94.19 91 ALA A CA 1
ATOM 719 C C . ALA A 1 91 ? 2.563 -6.513 5.377 1.00 94.19 91 ALA A C 1
ATOM 721 O O . ALA A 1 91 ? 3.594 -6.916 5.901 1.00 94.19 91 ALA A O 1
ATOM 722 N N . ILE A 1 92 ? 1.846 -7.280 4.560 1.00 93.94 92 ILE A N 1
ATOM 723 C CA . ILE A 1 92 ? 2.300 -8.565 4.030 1.00 93.94 92 ILE A CA 1
ATOM 724 C C . ILE A 1 92 ? 2.471 -8.387 2.526 1.00 93.94 92 ILE A C 1
ATOM 726 O O . ILE A 1 92 ? 1.542 -7.989 1.823 1.00 93.94 92 ILE A O 1
ATOM 730 N N . TYR A 1 93 ? 3.672 -8.667 2.043 1.00 94.25 93 TYR A N 1
ATOM 731 C CA . TYR A 1 93 ? 4.093 -8.428 0.668 1.00 94.25 93 TYR A CA 1
ATOM 732 C C . TYR A 1 93 ? 5.065 -9.533 0.226 1.00 94.25 93 TYR A C 1
ATOM 734 O O . TYR A 1 93 ? 5.594 -10.265 1.070 1.00 94.25 93 TYR A O 1
ATOM 742 N N . PRO A 1 94 ? 5.274 -9.726 -1.090 1.00 92.44 94 PRO A N 1
ATOM 743 C CA . PRO A 1 94 ? 6.224 -10.718 -1.580 1.00 92.44 94 PRO A CA 1
ATOM 744 C C . PRO A 1 94 ? 7.640 -10.441 -1.066 1.00 92.44 94 PRO A C 1
ATOM 746 O O . PRO A 1 94 ? 8.067 -9.295 -0.978 1.00 92.44 94 PRO A O 1
ATOM 749 N N . LYS A 1 95 ? 8.399 -11.512 -0.801 1.00 90.12 95 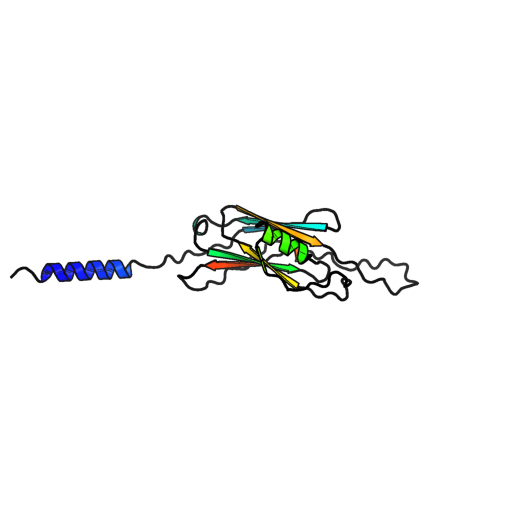LYS A N 1
ATOM 750 C CA . LYS A 1 95 ? 9.780 -11.432 -0.291 1.00 90.12 95 LYS A CA 1
ATOM 751 C C . LYS A 1 95 ? 10.715 -10.621 -1.195 1.00 90.12 95 LYS A C 1
ATOM 753 O O . LYS A 1 95 ? 11.702 -10.077 -0.720 1.00 90.12 95 LYS A O 1
ATOM 758 N N . PHE A 1 96 ? 10.448 -10.603 -2.497 1.00 90.19 96 PHE A N 1
ATOM 759 C CA . PHE A 1 96 ? 11.274 -9.903 -3.467 1.00 90.19 96 PHE A CA 1
ATOM 760 C C . PHE A 1 96 ? 10.412 -9.291 -4.565 1.00 90.19 96 PHE A C 1
ATOM 762 O O . PHE A 1 96 ? 9.541 -9.956 -5.129 1.00 90.19 96 PHE A O 1
ATOM 769 N N . VAL A 1 97 ? 10.714 -8.039 -4.896 1.00 90.44 97 VAL A N 1
ATOM 770 C CA . VAL A 1 97 ? 10.163 -7.321 -6.042 1.00 90.44 97 VAL A CA 1
ATOM 771 C C . VAL A 1 97 ? 11.345 -6.834 -6.865 1.00 90.44 97 VAL A C 1
ATOM 773 O O . VAL A 1 97 ? 12.130 -6.013 -6.403 1.00 90.44 97 VAL A O 1
ATOM 776 N N . ASN A 1 98 ? 11.490 -7.330 -8.095 1.00 90.94 98 ASN A N 1
ATOM 777 C CA . ASN A 1 98 ? 12.552 -6.850 -8.974 1.00 90.94 98 ASN A CA 1
ATOM 778 C C . ASN A 1 98 ? 12.204 -5.438 -9.456 1.00 90.94 98 ASN A C 1
ATOM 780 O O . ASN A 1 98 ? 11.331 -5.279 -10.311 1.00 90.94 98 ASN A O 1
ATOM 784 N N . ILE A 1 99 ? 12.841 -4.416 -8.893 1.00 89.56 99 ILE A N 1
ATOM 785 C CA . ILE A 1 99 ? 12.578 -3.005 -9.215 1.00 89.56 99 ILE A CA 1
ATOM 786 C C . ILE A 1 99 ? 13.209 -2.576 -10.548 1.00 89.56 99 ILE A C 1
ATOM 788 O O . ILE A 1 99 ? 12.716 -1.659 -11.195 1.00 89.56 99 ILE A O 1
ATOM 792 N N . GLU A 1 100 ? 14.212 -3.319 -11.017 1.00 90.06 100 GLU A N 1
ATOM 793 C CA . GLU A 1 100 ? 14.987 -2.999 -12.220 1.00 90.06 100 GLU A CA 1
ATOM 794 C C . GLU A 1 100 ? 14.326 -3.475 -13.514 1.00 90.06 100 GLU A C 1
ATOM 796 O O . GLU A 1 100 ? 14.848 -3.247 -14.599 1.00 90.06 100 GLU A O 1
ATOM 801 N N . VAL A 1 101 ? 13.186 -4.162 -13.445 1.00 92.06 101 VAL A N 1
ATOM 802 C CA . VAL A 1 101 ? 12.470 -4.632 -14.636 1.00 92.06 101 VAL A CA 1
ATOM 803 C C . VAL A 1 101 ? 11.553 -3.532 -15.163 1.00 92.06 101 VAL A C 1
ATOM 805 O O . VAL A 1 101 ? 10.763 -2.962 -14.409 1.00 92.06 101 VAL A O 1
ATOM 808 N N . ALA A 1 102 ? 11.630 -3.273 -16.470 1.00 91.12 102 ALA A N 1
ATOM 809 C CA . ALA A 1 102 ? 10.736 -2.356 -17.172 1.00 91.12 102 ALA A CA 1
ATOM 810 C C . ALA A 1 102 ? 9.267 -2.804 -17.091 1.00 91.12 102 ALA A C 1
ATOM 812 O O . ALA A 1 102 ? 8.979 -4.004 -17.067 1.00 91.12 102 ALA A O 1
ATOM 813 N N . THR A 1 103 ? 8.340 -1.844 -17.132 1.00 90.81 103 THR A N 1
ATOM 814 C CA . THR A 1 103 ? 6.883 -2.069 -17.062 1.00 90.81 103 THR A CA 1
ATOM 815 C C . THR A 1 103 ? 6.396 -3.210 -17.960 1.00 90.81 103 THR A C 1
ATOM 817 O O . THR A 1 103 ? 5.614 -4.045 -17.519 1.00 90.81 103 THR A O 1
ATOM 820 N N . GLU A 1 104 ? 6.882 -3.289 -19.202 1.00 89.44 104 GLU A N 1
ATOM 821 C CA . GLU A 1 104 ? 6.437 -4.263 -20.210 1.00 89.44 104 GLU A CA 1
ATOM 822 C C . GLU A 1 104 ? 6.791 -5.715 -19.867 1.00 89.44 104 GLU A C 1
ATOM 824 O O . GLU A 1 104 ? 6.206 -6.641 -20.426 1.00 89.44 104 GLU A O 1
ATOM 829 N N . ARG A 1 105 ? 7.770 -5.924 -18.981 1.00 91.12 105 ARG A N 1
ATOM 830 C CA . ARG A 1 105 ? 8.236 -7.257 -18.563 1.00 91.12 105 ARG A CA 1
ATOM 831 C C . ARG A 1 105 ? 7.967 -7.534 -17.085 1.00 91.12 105 ARG A C 1
ATOM 833 O O . ARG A 1 105 ? 8.242 -8.636 -16.615 1.00 91.12 105 ARG A O 1
ATOM 840 N N . ALA A 1 106 ? 7.484 -6.539 -16.346 1.00 92.56 106 ALA A N 1
ATOM 841 C CA . ALA A 1 106 ? 7.172 -6.668 -14.936 1.00 92.56 106 ALA A CA 1
ATOM 842 C C . ALA A 1 106 ? 5.854 -7.428 -14.743 1.00 92.56 106 ALA A C 1
ATOM 844 O O . ALA A 1 106 ? 4.970 -7.418 -15.598 1.00 92.56 106 ALA A O 1
ATOM 845 N N . GLN A 1 107 ? 5.720 -8.084 -13.593 1.00 91.31 107 GLN A N 1
ATOM 846 C CA . GLN A 1 107 ? 4.480 -8.742 -13.197 1.00 91.31 107 GLN A CA 1
ATOM 847 C C . GLN A 1 107 ? 3.725 -7.865 -12.190 1.00 91.31 107 GLN A C 1
ATOM 849 O O . GLN A 1 107 ? 4.369 -7.216 -11.358 1.00 91.31 107 GLN A O 1
ATOM 854 N N . PRO A 1 108 ? 2.382 -7.826 -12.249 1.00 91.81 108 PRO A N 1
ATOM 855 C CA . PRO A 1 108 ? 1.588 -7.232 -11.183 1.00 91.81 108 PRO A CA 1
ATOM 856 C C . PRO A 1 108 ? 1.749 -8.052 -9.898 1.00 91.81 108 PRO A C 1
ATOM 858 O O . PRO A 1 108 ? 2.015 -9.255 -9.939 1.00 91.81 108 PRO A O 1
ATOM 861 N N . PHE A 1 109 ? 1.565 -7.406 -8.755 1.00 92.06 109 PHE A N 1
ATOM 862 C CA . PHE A 1 109 ? 1.588 -8.065 -7.451 1.00 92.06 109 PHE A CA 1
ATOM 863 C C . PHE A 1 109 ? 0.636 -7.351 -6.498 1.00 92.06 109 PHE A C 1
ATOM 865 O O . PHE A 1 109 ? 0.155 -6.261 -6.799 1.00 92.06 109 PHE A O 1
ATOM 872 N N . SER A 1 110 ? 0.373 -7.949 -5.343 1.00 92.06 110 SER A N 1
ATOM 873 C CA . SER A 1 110 ? -0.524 -7.366 -4.349 1.00 92.06 110 SER A CA 1
ATOM 874 C C . SER A 1 110 ? 0.174 -7.210 -3.010 1.00 92.06 110 SER A C 1
ATOM 876 O O . SER A 1 110 ? 1.074 -7.981 -2.664 1.00 92.06 110 SER A O 1
ATOM 878 N N . VAL A 1 111 ? -0.268 -6.214 -2.250 1.00 93.38 111 VAL A N 1
ATOM 879 C CA . VAL A 1 111 ? 0.173 -5.961 -0.879 1.00 93.38 111 VAL A CA 1
ATOM 880 C C . VAL A 1 111 ? -1.048 -5.986 0.029 1.00 93.38 111 VAL A C 1
ATOM 882 O O . VAL A 1 111 ? -2.093 -5.429 -0.301 1.00 93.38 111 VAL A O 1
ATOM 885 N N . LEU A 1 112 ? -0.922 -6.648 1.174 1.00 94.00 112 LEU A N 1
ATOM 886 C CA . LEU A 1 112 ? -1.959 -6.712 2.196 1.00 94.00 112 LEU A CA 1
ATOM 887 C C . LEU A 1 112 ? -1.576 -5.775 3.340 1.00 94.00 112 LEU A C 1
ATOM 889 O O . LEU A 1 112 ? -0.575 -6.018 4.003 1.00 94.00 112 LEU A O 1
ATOM 893 N N . LEU A 1 113 ? -2.360 -4.735 3.605 1.00 94.38 113 LEU A N 1
ATOM 894 C CA . LEU A 1 113 ? -2.172 -3.852 4.758 1.00 94.38 113 LEU A CA 1
ATOM 895 C C . LEU A 1 113 ? -3.040 -4.337 5.915 1.00 94.38 113 LEU A C 1
ATOM 897 O O . LEU A 1 113 ? -4.218 -4.621 5.726 1.00 94.38 113 LEU A O 1
ATOM 901 N N . ARG A 1 114 ? -2.472 -4.443 7.112 1.00 92.94 114 ARG A N 1
ATOM 902 C CA . ARG A 1 114 ? -3.159 -4.923 8.313 1.00 92.94 114 ARG A CA 1
ATOM 903 C C . ARG A 1 114 ? -3.287 -3.814 9.340 1.00 92.94 114 ARG A C 1
ATOM 905 O O . ARG A 1 114 ? -2.390 -2.988 9.491 1.00 92.94 114 ARG A O 1
ATOM 912 N N . GLY A 1 115 ? -4.365 -3.852 10.106 1.00 90.81 115 GLY A N 1
ATOM 913 C CA . GLY A 1 115 ? -4.564 -2.928 11.213 1.00 90.81 115 GLY A CA 1
ATOM 914 C C . GLY A 1 115 ? -5.697 -3.361 12.126 1.00 90.81 115 GLY A C 1
ATOM 915 O O . GLY A 1 115 ? -6.298 -4.418 11.941 1.00 90.81 115 GLY A O 1
ATOM 916 N N . THR A 1 116 ? -5.980 -2.532 13.124 1.00 89.94 116 THR A N 1
ATOM 917 C CA . THR A 1 116 ? -7.095 -2.725 14.052 1.00 89.94 116 THR A CA 1
ATOM 918 C C . THR A 1 116 ? -8.161 -1.663 13.794 1.00 89.94 116 THR A C 1
ATOM 920 O O . THR A 1 116 ? -7.805 -0.497 13.623 1.00 89.94 116 THR A O 1
ATOM 923 N N . PRO A 1 117 ? -9.460 -2.014 13.757 1.00 88.44 117 PRO A N 1
ATOM 924 C CA . PRO A 1 117 ? -10.517 -1.043 13.491 1.00 88.44 117 PRO A CA 1
ATOM 925 C C . PRO A 1 117 ? -10.520 0.128 14.482 1.00 88.44 117 PRO A C 1
ATOM 927 O O . PRO A 1 117 ? -10.596 -0.052 15.702 1.00 88.44 117 PRO A O 1
ATOM 930 N N . LYS A 1 118 ? -10.480 1.347 13.939 1.00 89.31 118 LYS A N 1
ATOM 931 C CA . LYS A 1 118 ? -10.585 2.624 14.663 1.00 89.31 118 LYS A CA 1
ATOM 932 C C . LYS A 1 118 ? -11.673 3.482 14.024 1.00 89.31 118 LYS A C 1
ATOM 934 O O . LYS A 1 118 ? -12.005 3.278 12.865 1.00 89.31 118 LYS A O 1
ATOM 939 N N . ILE A 1 119 ? -12.191 4.474 14.751 1.00 89.69 119 ILE A N 1
ATOM 940 C CA . ILE A 1 119 ? -13.221 5.398 14.225 1.00 89.69 119 ILE A CA 1
ATOM 941 C C . ILE A 1 119 ? -12.767 6.006 12.891 1.00 89.69 119 ILE A C 1
ATOM 943 O O . ILE A 1 119 ? -13.503 6.001 11.907 1.00 89.69 119 ILE A O 1
ATOM 947 N N . THR A 1 120 ? -11.521 6.474 12.868 1.00 91.12 120 THR A N 1
ATOM 948 C CA . THR A 1 120 ? -10.835 6.930 11.666 1.00 91.12 120 THR A CA 1
ATOM 949 C C . THR A 1 120 ? -9.402 6.436 11.729 1.00 91.12 120 THR A C 1
ATOM 951 O O . THR A 1 120 ? -8.725 6.609 12.746 1.00 91.12 120 THR A O 1
ATOM 954 N N . GLU A 1 121 ? -8.931 5.848 10.641 1.00 90.81 121 GLU A N 1
ATOM 955 C CA . GLU A 1 121 ? -7.540 5.455 10.478 1.00 90.81 121 GLU A CA 1
ATOM 956 C C . GLU A 1 121 ? -7.004 5.936 9.136 1.00 90.81 121 GLU A C 1
ATOM 958 O O . GLU A 1 121 ? -7.696 5.892 8.120 1.00 90.81 121 GLU A O 1
ATOM 963 N N . SER A 1 122 ? -5.755 6.390 9.156 1.00 92.88 122 SER A N 1
ATOM 964 C CA . SER A 1 122 ? -5.043 6.838 7.970 1.00 92.88 122 SER A CA 1
ATOM 965 C C . SER A 1 122 ? -3.831 5.950 7.743 1.00 92.88 122 SER A C 1
ATOM 967 O O . SER A 1 122 ? -3.015 5.789 8.651 1.00 92.88 122 SER A O 1
ATOM 969 N N . LEU A 1 123 ? -3.700 5.413 6.533 1.00 93.88 123 LEU A N 1
ATOM 970 C CA . LEU A 1 123 ? -2.531 4.648 6.100 1.00 93.88 123 LEU A CA 1
ATOM 971 C C . LEU A 1 123 ? -1.887 5.342 4.904 1.00 93.88 123 LEU A C 1
ATOM 973 O O . LEU A 1 123 ? -2.580 5.937 4.081 1.00 93.88 123 LEU A O 1
ATOM 977 N N . ALA A 1 124 ? -0.569 5.232 4.800 1.00 93.25 124 ALA A N 1
ATOM 978 C CA . ALA A 1 124 ? 0.210 5.775 3.699 1.00 93.25 124 ALA A CA 1
ATOM 979 C C . ALA A 1 124 ? 1.063 4.654 3.103 1.00 93.25 124 ALA A C 1
ATOM 981 O O . ALA A 1 124 ? 1.894 4.072 3.802 1.00 93.25 124 ALA A O 1
ATOM 982 N N . LEU A 1 125 ? 0.836 4.347 1.827 1.00 93.94 125 LEU A N 1
ATOM 983 C CA . LEU A 1 125 ? 1.575 3.335 1.081 1.00 93.94 125 LEU A CA 1
ATOM 984 C C . LEU A 1 125 ? 2.427 4.021 0.003 1.00 93.94 125 LEU A C 1
ATOM 986 O O . LEU A 1 125 ? 1.852 4.579 -0.938 1.00 93.94 125 LEU A O 1
ATOM 990 N N . PRO A 1 126 ? 3.766 4.012 0.122 1.00 93.44 126 PRO A N 1
ATOM 991 C CA . PRO A 1 126 ? 4.640 4.608 -0.880 1.00 93.44 126 PRO A CA 1
ATOM 992 C C . PRO A 1 126 ? 4.653 3.764 -2.154 1.00 93.44 126 PRO A C 1
ATOM 994 O O . PRO A 1 126 ? 4.625 2.537 -2.099 1.00 93.44 126 PRO A O 1
ATOM 997 N N . LEU A 1 127 ? 4.692 4.425 -3.305 1.00 91.44 127 LEU A N 1
ATOM 998 C CA . LEU A 1 127 ? 4.653 3.827 -4.633 1.00 91.44 127 LEU A CA 1
ATOM 999 C C . LEU A 1 127 ? 5.607 4.533 -5.578 1.00 91.44 127 LEU A C 1
ATOM 1001 O O . LEU A 1 127 ? 5.807 5.749 -5.542 1.00 91.44 127 LEU A O 1
ATOM 1005 N N . HIS A 1 128 ? 6.126 3.733 -6.493 1.00 91.62 128 HIS A N 1
ATOM 1006 C CA . HIS A 1 128 ? 7.126 4.119 -7.465 1.00 91.62 128 HIS A CA 1
ATOM 1007 C C . HIS A 1 128 ? 6.640 3.685 -8.845 1.00 91.62 128 HIS A C 1
ATOM 1009 O O . HIS A 1 128 ? 6.216 2.541 -9.027 1.00 91.62 128 HIS A O 1
ATOM 1015 N N . PHE A 1 129 ? 6.673 4.581 -9.830 1.00 90.25 129 PHE A N 1
ATOM 1016 C CA . PHE A 1 129 ? 6.381 4.200 -11.215 1.00 90.25 129 PHE A CA 1
ATOM 1017 C C . PHE A 1 129 ? 7.598 3.544 -11.852 1.00 90.25 129 PHE A C 1
ATOM 1019 O O . PHE A 1 129 ? 8.719 4.044 -11.745 1.00 90.25 129 PHE A O 1
ATOM 1026 N N . ARG A 1 130 ? 7.366 2.444 -12.565 1.00 89.62 130 ARG A N 1
ATOM 1027 C CA . ARG A 1 130 ? 8.407 1.794 -13.354 1.00 89.62 130 ARG A CA 1
ATOM 1028 C C . ARG A 1 130 ? 8.683 2.568 -14.628 1.00 89.62 130 ARG A C 1
ATOM 1030 O O . ARG A 1 130 ? 7.801 3.188 -15.223 1.00 89.62 130 ARG A O 1
ATOM 1037 N N . TYR A 1 131 ? 9.926 2.472 -15.073 1.00 88.81 131 TYR A N 1
ATOM 1038 C CA . TYR A 1 131 ? 10.318 2.961 -16.380 1.00 88.81 131 TYR A CA 1
ATOM 1039 C C . TYR A 1 131 ? 9.802 2.022 -17.486 1.00 88.81 131 TYR A C 1
ATOM 1041 O O . TYR A 1 131 ? 9.543 0.836 -17.267 1.00 88.81 131 TYR A O 1
ATOM 1049 N N . HIS A 1 132 ? 9.655 2.569 -18.687 1.00 87.12 132 HIS A N 1
ATOM 1050 C CA . HIS A 1 132 ? 9.287 1.816 -19.884 1.00 87.12 132 HIS A CA 1
ATOM 1051 C C . HIS A 1 132 ? 10.532 1.344 -20.631 1.00 87.12 132 HIS A C 1
ATOM 1053 O O . HIS A 1 132 ? 11.548 2.043 -20.663 1.00 87.12 132 HIS A O 1
ATOM 1059 N N . ALA A 1 133 ? 10.448 0.173 -21.259 1.00 86.00 133 ALA A N 1
ATOM 1060 C CA . ALA A 1 133 ? 11.507 -0.322 -22.120 1.00 86.00 133 ALA A CA 1
ATOM 1061 C C . ALA A 1 133 ? 11.781 0.683 -23.259 1.00 86.00 133 ALA A C 1
ATOM 1063 O O . ALA A 1 133 ? 10.838 1.277 -23.797 1.00 86.00 133 ALA A O 1
ATOM 1064 N N . PRO A 1 134 ? 13.052 0.871 -23.662 1.00 81.25 134 PRO A N 1
ATOM 1065 C CA . PRO A 1 134 ? 13.370 1.671 -24.835 1.00 81.25 134 PRO A CA 1
ATOM 1066 C C . PRO A 1 134 ? 12.599 1.142 -26.044 1.00 81.25 134 PRO A C 1
ATOM 1068 O O . PRO A 1 134 ? 12.554 -0.064 -26.281 1.00 81.25 134 PRO A O 1
ATOM 1071 N N . SER A 1 135 ? 11.990 2.033 -26.823 1.00 72.88 135 SER A N 1
ATOM 1072 C CA . SER A 1 135 ? 11.341 1.613 -28.060 1.00 72.88 135 SER A CA 1
ATOM 1073 C C . SER A 1 135 ? 12.403 1.195 -29.079 1.00 72.88 135 SER A C 1
ATOM 1075 O O . SER A 1 135 ? 13.250 2.014 -29.436 1.00 72.88 135 SER A O 1
ATOM 1077 N N . ASP A 1 136 ? 12.298 -0.008 -29.646 1.00 68.19 136 ASP A N 1
ATOM 1078 C CA . ASP A 1 136 ? 13.187 -0.481 -30.727 1.00 68.19 136 ASP A CA 1
ATOM 1079 C C . ASP A 1 136 ? 13.065 0.339 -32.028 1.00 68.19 136 ASP A C 1
ATOM 1081 O O . ASP A 1 136 ? 13.817 0.165 -32.991 1.00 68.19 136 ASP A O 1
ATOM 1085 N N . LYS A 1 137 ? 12.115 1.277 -32.085 1.00 59.28 137 LYS A N 1
ATOM 1086 C CA . LYS A 1 137 ? 11.876 2.118 -33.251 1.00 59.28 137 LYS A CA 1
ATOM 1087 C C . LYS A 1 137 ? 12.906 3.241 -33.342 1.00 59.28 137 LYS A C 1
ATOM 1089 O O . LYS A 1 137 ? 12.641 4.380 -32.971 1.00 59.28 137 LYS A O 1
ATOM 1094 N N . ARG A 1 138 ? 14.040 2.955 -33.984 1.00 56.06 138 ARG A N 1
ATOM 1095 C CA . ARG A 1 138 ? 14.962 3.994 -34.479 1.00 56.06 138 ARG A CA 1
ATOM 1096 C C . ARG A 1 138 ? 14.309 4.989 -35.459 1.00 56.06 138 ARG A C 1
ATOM 1098 O O . ARG A 1 138 ? 14.910 6.024 -35.715 1.00 56.06 138 ARG A O 1
ATOM 1105 N N . CYS A 1 139 ? 13.108 4.735 -35.995 1.00 56.38 139 CYS A N 1
ATOM 1106 C CA . CYS A 1 139 ? 12.438 5.605 -36.975 1.00 56.38 139 CYS A CA 1
ATOM 1107 C C . CYS A 1 139 ? 10.897 5.517 -36.937 1.00 56.38 139 CYS A C 1
ATOM 1109 O O . CYS A 1 139 ? 10.277 5.113 -37.915 1.0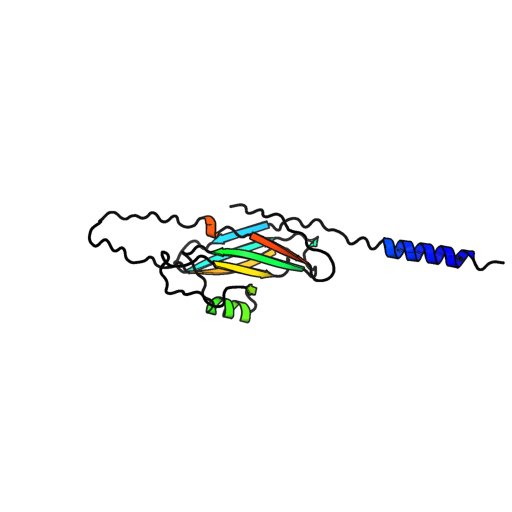0 56.38 139 CYS A O 1
ATOM 1111 N N . ASP A 1 140 ? 10.238 5.923 -35.853 1.00 51.59 140 ASP A N 1
ATOM 1112 C CA . ASP A 1 140 ? 8.809 6.263 -35.940 1.00 51.59 140 ASP A CA 1
ATOM 1113 C C . ASP A 1 140 ? 8.540 7.489 -35.069 1.00 51.59 140 ASP A C 1
ATOM 1115 O O . ASP A 1 140 ? 8.407 7.402 -33.852 1.00 51.59 140 ASP A O 1
ATOM 1119 N N . ARG A 1 141 ? 8.532 8.672 -35.699 1.00 52.59 141 ARG A N 1
ATOM 1120 C CA . ARG A 1 141 ? 8.351 9.989 -35.055 1.00 52.59 141 ARG A CA 1
ATOM 1121 C C . ARG A 1 141 ? 6.920 10.226 -34.553 1.00 52.59 141 ARG A C 1
ATOM 1123 O O . ARG A 1 141 ? 6.502 11.372 -34.405 1.00 52.59 141 ARG A O 1
ATOM 1130 N N . ARG A 1 142 ? 6.136 9.171 -34.329 1.00 53.44 142 ARG A N 1
ATOM 1131 C CA . ARG A 1 142 ? 4.804 9.285 -33.740 1.00 53.44 142 ARG A CA 1
ATOM 1132 C C . ARG A 1 142 ? 4.884 8.841 -32.286 1.00 53.44 142 ARG A C 1
ATOM 1134 O O . ARG A 1 142 ? 5.090 7.651 -32.045 1.00 53.44 142 ARG A O 1
ATOM 1141 N N . PRO A 1 143 ? 4.720 9.752 -31.315 1.00 49.31 143 PRO A N 1
ATOM 1142 C CA . PRO A 1 143 ? 4.640 9.351 -29.924 1.00 49.31 143 PRO A CA 1
ATOM 1143 C C . PRO A 1 143 ? 3.396 8.475 -29.746 1.00 49.31 143 PRO A C 1
ATOM 1145 O O . PRO A 1 143 ? 2.264 8.956 -29.782 1.00 49.31 143 PRO A O 1
ATOM 1148 N N . ARG A 1 144 ? 3.593 7.162 -29.595 1.00 46.06 144 ARG A N 1
ATOM 1149 C CA . ARG A 1 144 ? 2.522 6.238 -29.221 1.00 46.06 144 ARG A CA 1
ATOM 1150 C C . ARG A 1 144 ? 2.401 6.248 -27.698 1.00 46.06 144 ARG A C 1
ATOM 1152 O O . ARG A 1 144 ? 2.841 5.330 -27.018 1.00 46.06 144 ARG A O 1
ATOM 1159 N N . TRP A 1 145 ? 1.804 7.314 -27.169 1.00 44.06 145 TRP A N 1
ATOM 1160 C CA . TRP A 1 145 ? 1.318 7.362 -25.790 1.00 44.06 145 TRP A CA 1
ATOM 1161 C C . TRP A 1 145 ? 0.000 6.591 -25.707 1.00 44.06 145 TRP A C 1
ATOM 1163 O O . TRP A 1 145 ? -1.079 7.172 -25.689 1.00 44.06 145 TRP A O 1
ATOM 1173 N N . SER A 1 146 ? 0.073 5.265 -25.733 1.00 41.97 146 SER A N 1
ATOM 1174 C CA . SER A 1 146 ? -1.097 4.415 -25.506 1.00 41.97 146 SER A CA 1
ATOM 1175 C C . SER A 1 146 ? -0.792 3.397 -24.420 1.00 41.97 146 SER A C 1
ATOM 1177 O O . SER A 1 146 ? -0.920 2.198 -24.639 1.00 41.97 146 SER A O 1
ATOM 1179 N N . TYR A 1 147 ? -0.369 3.885 -23.256 1.00 48.22 147 TYR A N 1
ATOM 1180 C CA . TYR A 1 147 ? -0.552 3.145 -22.018 1.00 48.22 147 TYR A CA 1
ATOM 1181 C C . TYR A 1 147 ? -1.530 3.941 -21.162 1.00 48.22 147 TYR A C 1
ATOM 1183 O O . TYR A 1 147 ? -1.244 5.097 -20.842 1.00 48.22 147 TYR A O 1
ATOM 1191 N N . PRO A 1 148 ? -2.711 3.387 -20.850 1.00 46.44 148 PRO A N 1
ATOM 1192 C CA . PRO A 1 148 ? -3.603 4.033 -19.909 1.00 46.44 148 PRO A CA 1
ATOM 1193 C C . PRO A 1 148 ? -2.860 4.155 -18.576 1.00 46.44 148 PRO A C 1
ATOM 1195 O O . PRO A 1 148 ? -2.370 3.158 -18.044 1.00 46.44 148 PRO A O 1
ATOM 1198 N N . TYR A 1 149 ? -2.766 5.375 -18.040 1.00 48.72 149 TYR A N 1
ATOM 1199 C CA . TYR A 1 149 ? -2.500 5.550 -16.615 1.00 48.72 149 TYR A CA 1
ATOM 1200 C C . TYR A 1 149 ? -3.496 4.657 -15.873 1.00 48.72 149 TYR A C 1
ATOM 1202 O O . TYR A 1 149 ? -4.695 4.776 -16.148 1.00 48.72 149 TYR A O 1
ATOM 1210 N N . PRO A 1 150 ? -3.058 3.740 -14.995 1.00 51.50 150 PRO A N 1
ATOM 1211 C CA . PRO A 1 150 ? -3.993 2.811 -14.400 1.00 51.50 150 PRO A CA 1
ATOM 1212 C C . PRO A 1 150 ? -4.851 3.581 -13.397 1.00 51.50 150 PRO A C 1
ATOM 1214 O O . PRO A 1 150 ? -4.452 3.823 -12.261 1.00 51.50 150 PRO A O 1
ATOM 1217 N N . SER A 1 151 ? -6.059 3.949 -13.820 1.00 51.16 151 SER A N 1
ATOM 1218 C CA . SER A 1 151 ? -7.135 4.414 -12.942 1.00 51.16 151 SER A CA 1
ATOM 1219 C C . SER A 1 151 ? -7.502 3.364 -11.882 1.00 51.16 151 SER A C 1
ATOM 1221 O O . SER A 1 151 ? -8.147 3.688 -10.893 1.00 51.16 151 SER A O 1
ATOM 1223 N N . SER A 1 152 ? -7.049 2.115 -12.054 1.00 56.97 152 SER A N 1
ATOM 1224 C CA . SER A 1 152 ? -7.278 0.992 -11.145 1.00 56.97 152 SER A CA 1
ATOM 1225 C C . SER A 1 152 ? -6.402 0.986 -9.888 1.00 56.97 152 SER A C 1
ATOM 1227 O O . SER A 1 152 ? -6.710 0.228 -8.975 1.00 56.97 152 SER A O 1
ATOM 1229 N N . ILE A 1 153 ? -5.329 1.791 -9.808 1.00 61.16 153 ILE A N 1
ATOM 1230 C CA . ILE A 1 153 ? -4.465 1.825 -8.606 1.00 61.16 153 ILE A CA 1
ATOM 1231 C C . ILE A 1 153 ? -5.253 2.321 -7.383 1.00 61.16 153 ILE A C 1
ATOM 1233 O O . ILE A 1 153 ? -5.013 1.864 -6.273 1.00 61.16 153 ILE A O 1
ATOM 1237 N N . SER A 1 154 ? -6.242 3.194 -7.582 1.00 63.06 154 SER A N 1
ATOM 1238 C CA . SER A 1 154 ? -7.065 3.745 -6.497 1.00 63.06 154 SER A CA 1
ATOM 1239 C C . SER A 1 154 ? -8.143 2.784 -5.980 1.00 63.06 154 SER A C 1
ATOM 1241 O O . SER A 1 154 ? -8.983 3.182 -5.180 1.00 63.06 154 SER A O 1
ATOM 1243 N N . THR A 1 155 ? -8.170 1.530 -6.444 1.00 72.81 155 THR A N 1
ATOM 1244 C CA . THR A 1 155 ? -9.124 0.528 -5.957 1.00 72.81 155 THR A CA 1
ATOM 1245 C C . THR A 1 155 ? -8.448 -0.379 -4.941 1.00 72.81 155 THR A C 1
ATOM 1247 O O . THR A 1 155 ? -7.490 -1.074 -5.270 1.00 72.81 155 THR A O 1
ATOM 1250 N N . ALA A 1 156 ? -8.998 -0.424 -3.731 1.00 73.12 156 ALA A N 1
ATOM 1251 C CA . ALA A 1 156 ? -8.584 -1.357 -2.694 1.00 73.12 156 ALA A CA 1
ATOM 1252 C C . ALA A 1 156 ? -9.756 -2.257 -2.290 1.00 73.12 156 ALA A C 1
ATOM 1254 O O . ALA A 1 156 ? -10.913 -1.828 -2.261 1.00 73.12 156 ALA A O 1
ATOM 1255 N N . ARG A 1 157 ? -9.459 -3.519 -1.979 1.00 82.69 157 ARG A N 1
ATOM 1256 C CA . ARG A 1 157 ? -10.427 -4.497 -1.457 1.00 82.69 157 ARG A CA 1
ATOM 1257 C C . ARG A 1 157 ? -10.086 -4.770 -0.003 1.00 82.69 157 ARG A C 1
ATOM 1259 O O . ARG A 1 157 ? -8.915 -4.873 0.318 1.00 82.69 157 ARG A O 1
ATOM 1266 N N . TRP A 1 158 ? -11.059 -4.915 0.887 1.00 80.44 158 TRP A N 1
ATOM 1267 C CA . TRP A 1 158 ? -10.777 -5.131 2.310 1.00 80.44 158 TRP A CA 1
ATOM 1268 C C . TRP A 1 158 ? -11.583 -6.297 2.886 1.00 80.44 158 TRP A C 1
ATOM 1270 O O . TRP A 1 158 ? -12.577 -6.736 2.308 1.00 80.44 158 TRP A O 1
ATOM 1280 N N . LEU A 1 159 ? -11.122 -6.800 4.029 1.00 80.56 159 LEU A N 1
ATOM 1281 C CA . LEU A 1 159 ? -11.747 -7.854 4.818 1.00 80.56 159 LEU A CA 1
ATOM 1282 C C . LEU A 1 159 ? -11.520 -7.579 6.311 1.00 80.56 159 LEU A C 1
ATOM 1284 O O . LEU A 1 159 ? -10.413 -7.228 6.707 1.00 80.56 159 LEU A O 1
ATOM 1288 N N . ILE A 1 160 ? -12.535 -7.777 7.154 1.00 77.88 160 ILE A N 1
ATOM 1289 C CA . ILE A 1 160 ? -12.386 -7.774 8.620 1.00 77.88 160 ILE A CA 1
ATOM 1290 C C . ILE A 1 160 ? -12.284 -9.220 9.117 1.00 77.88 160 ILE A C 1
ATOM 1292 O O . ILE A 1 160 ? -13.096 -10.073 8.765 1.00 77.88 160 ILE A O 1
ATOM 1296 N N . VAL A 1 161 ? -11.299 -9.476 9.973 1.00 69.19 161 VAL A N 1
ATOM 1297 C CA . VAL A 1 161 ? -11.016 -10.751 10.636 1.00 69.19 161 VAL A CA 1
ATOM 1298 C C . VAL A 1 161 ? -11.208 -10.577 12.146 1.00 69.19 161 VAL A C 1
ATOM 1300 O O . VAL A 1 161 ? -10.570 -9.750 12.790 1.00 69.19 161 VAL A O 1
ATOM 1303 N N . ARG A 1 162 ? -12.101 -11.359 12.753 1.00 66.75 162 ARG A N 1
ATOM 1304 C CA . ARG A 1 162 ? -12.350 -11.323 14.203 1.00 66.75 162 ARG A CA 1
ATOM 1305 C C . ARG A 1 162 ? -11.408 -12.286 14.935 1.00 66.75 162 ARG A C 1
ATOM 1307 O O . ARG A 1 162 ? -11.254 -13.425 14.500 1.00 66.75 162 ARG A O 1
ATOM 1314 N N . SER A 1 163 ? -10.826 -11.876 16.064 1.00 56.41 163 SER A N 1
ATOM 1315 C CA . SER A 1 163 ? -9.989 -12.760 16.886 1.00 56.41 163 SER A CA 1
ATOM 1316 C C . SER A 1 163 ? -10.826 -13.816 17.638 1.00 56.41 163 SER A C 1
ATOM 1318 O O . SER A 1 163 ? -11.831 -13.521 18.289 1.00 56.41 163 SER A O 1
ATOM 1320 N N . SER A 1 164 ? -10.395 -15.071 17.474 1.00 48.72 164 SER A N 1
ATOM 1321 C CA . SER A 1 164 ? -10.519 -16.300 18.289 1.00 48.72 164 SER A CA 1
ATOM 1322 C C . SER A 1 164 ? -11.797 -16.707 19.058 1.00 48.72 164 SER A C 1
ATOM 1324 O O . SER A 1 164 ? -11.737 -17.720 19.756 1.00 48.72 164 SER A O 1
ATOM 1326 N N . ARG A 1 165 ? -12.972 -16.064 18.929 1.00 49.38 165 ARG A N 1
ATOM 1327 C CA . ARG A 1 165 ? -14.217 -16.620 19.539 1.00 49.38 165 ARG A CA 1
ATOM 1328 C C . ARG A 1 165 ? -15.425 -16.865 18.644 1.00 49.38 165 ARG A C 1
ATOM 1330 O O . ARG A 1 165 ? -16.329 -17.555 19.100 1.00 49.38 165 ARG A O 1
ATOM 1337 N N . THR A 1 166 ? -15.473 -16.398 17.400 1.00 42.81 166 THR A N 1
ATOM 1338 C CA . THR A 1 166 ? -16.647 -16.651 16.538 1.00 42.81 166 THR A CA 1
ATOM 1339 C C . THR A 1 166 ? -16.308 -16.572 15.055 1.0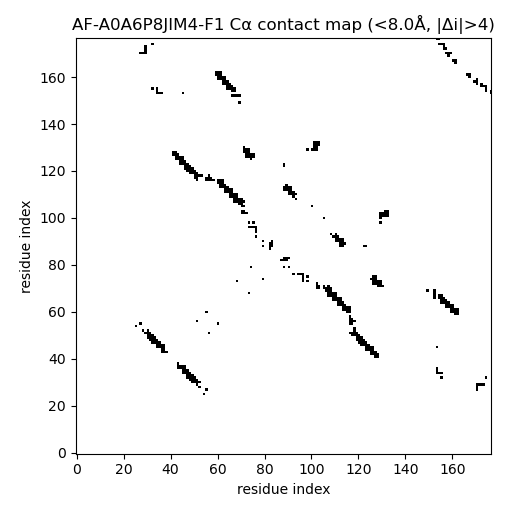0 42.81 166 THR A C 1
ATOM 1341 O O . THR A 1 166 ? -15.450 -15.795 14.648 1.00 42.81 166 THR A O 1
ATOM 1344 N N . SER A 1 167 ? -17.020 -17.404 14.298 1.00 42.22 167 SER A N 1
ATOM 1345 C CA . SER A 1 167 ? -16.887 -17.759 12.885 1.00 42.22 167 SER A CA 1
ATOM 1346 C C . SER A 1 167 ? -16.766 -16.610 11.878 1.00 42.22 167 SER A C 1
ATOM 1348 O O . SER A 1 167 ? -17.344 -15.538 12.038 1.00 42.22 167 SER A O 1
ATOM 1350 N N . TRP A 1 168 ? -16.057 -16.942 10.797 1.00 42.47 168 TRP A N 1
ATOM 1351 C CA . TRP A 1 168 ? -15.849 -16.235 9.535 1.00 42.47 168 TRP A CA 1
ATOM 1352 C C . TRP A 1 168 ? -17.111 -15.564 8.973 1.00 42.47 168 TRP A C 1
ATOM 1354 O O . TRP A 1 168 ? -18.137 -16.222 8.808 1.00 42.47 168 TRP A O 1
ATOM 1364 N N . LEU A 1 169 ? -17.006 -14.286 8.599 1.00 44.47 169 LEU A N 1
ATOM 1365 C CA . LEU A 1 169 ? -17.978 -13.610 7.740 1.00 44.47 169 LEU A CA 1
ATOM 1366 C C . LEU A 1 169 ? -17.228 -12.952 6.570 1.00 44.47 169 LEU A C 1
ATOM 1368 O O . LEU A 1 169 ? -16.376 -12.098 6.818 1.00 44.47 169 LEU A O 1
ATOM 1372 N N . PRO A 1 170 ? -17.499 -13.327 5.308 1.00 40.94 170 PRO A N 1
ATOM 1373 C CA . PRO A 1 170 ? -17.059 -12.536 4.166 1.00 40.94 170 PRO A CA 1
ATOM 1374 C C . PRO A 1 170 ? -17.806 -11.193 4.179 1.00 40.94 170 PRO A C 1
ATOM 1376 O O . PRO A 1 170 ? -19.035 -11.161 4.161 1.00 40.94 170 PRO A O 1
ATOM 1379 N N . GLY A 1 171 ? -17.068 -10.085 4.256 1.00 46.50 171 GLY A N 1
ATOM 1380 C CA . GLY A 1 171 ? -17.629 -8.736 4.136 1.00 46.50 171 GLY A CA 1
ATOM 1381 C C . GLY A 1 171 ? -17.904 -8.364 2.671 1.00 46.50 171 GLY A C 1
ATOM 1382 O O . GLY A 1 171 ? -17.228 -8.883 1.777 1.00 46.50 171 GLY A O 1
ATOM 1383 N N . PRO A 1 172 ? -18.883 -7.485 2.390 1.00 40.16 172 PRO A N 1
ATOM 1384 C CA . PRO A 1 172 ? -19.168 -7.049 1.030 1.00 40.16 172 PRO A CA 1
ATOM 1385 C C . PRO A 1 172 ? -18.040 -6.164 0.479 1.00 40.16 172 PRO A C 1
ATOM 1387 O O . PRO A 1 172 ? -17.557 -5.241 1.134 1.00 40.16 172 PRO A O 1
ATOM 1390 N N . ILE A 1 173 ? -17.641 -6.451 -0.761 1.00 40.91 173 ILE A N 1
ATOM 1391 C CA . ILE A 1 173 ? -16.668 -5.682 -1.539 1.00 40.91 173 ILE A CA 1
ATOM 1392 C C . ILE A 1 173 ? -17.418 -4.495 -2.154 1.00 40.91 173 ILE A C 1
ATOM 1394 O O . ILE A 1 173 ? -18.029 -4.638 -3.210 1.00 40.91 173 ILE A O 1
ATOM 1398 N N . SER A 1 174 ? -17.397 -3.328 -1.510 1.00 36.59 174 SER A N 1
ATOM 1399 C CA . SER A 1 174 ? -17.809 -2.079 -2.160 1.00 36.59 174 SER A CA 1
ATOM 1400 C C . SER A 1 174 ? -16.609 -1.151 -2.299 1.00 36.59 174 SER A C 1
ATOM 1402 O O . SER A 1 174 ? -16.147 -0.570 -1.318 1.00 36.59 174 SER A O 1
ATOM 1404 N N . SER A 1 175 ? -16.105 -1.015 -3.523 1.00 34.28 175 SER A N 1
ATOM 1405 C CA . SER A 1 175 ? -15.202 0.066 -3.910 1.00 34.28 175 SER A CA 1
ATOM 1406 C C . SER A 1 175 ? -16.012 1.123 -4.652 1.00 34.28 175 SER A C 1
ATOM 1408 O O . SER A 1 175 ? -16.567 0.832 -5.713 1.00 34.28 175 SER A O 1
ATOM 1410 N N . THR A 1 176 ? -16.082 2.339 -4.122 1.00 31.55 176 THR A N 1
ATOM 1411 C CA . THR A 1 176 ? -16.477 3.512 -4.912 1.00 31.55 176 THR A CA 1
ATOM 1412 C C . THR A 1 176 ? -15.215 4.155 -5.468 1.00 31.55 176 THR A C 1
ATOM 1414 O O . THR A 1 176 ? -14.317 4.492 -4.696 1.00 31.55 176 THR A O 1
ATOM 1417 N N . ALA A 1 177 ? -15.157 4.246 -6.797 1.00 32.97 177 ALA A N 1
ATOM 1418 C CA . ALA A 1 177 ? -14.147 4.984 -7.550 1.00 32.97 177 ALA A CA 1
ATOM 1419 C C . ALA A 1 177 ? -14.338 6.501 -7.415 1.00 32.97 177 ALA A C 1
ATOM 1421 O O . ALA A 1 177 ? -15.501 6.925 -7.214 1.00 32.97 177 ALA A O 1
#

Secondary structure (DSSP, 8-state):
--SSHHHHHHHHHHHHHHHT--------PPPEEEEEE-SSSSEEEEEEEEE--TTTTTSSEEEEEEEEE-TTEE--HHHHHHHHHTTS-EEE--S---TTS-GGGPPPEEEEEEE---SEEEEEEEEEEPPPPPPS-TT--S--------GGGG-EEEEEEE-SSS---PPP-----

InterPro domains:
  IPR013233 Glycosylphosphatidylinositol-mannosyltransferase I, PIG-X/PBN1 [PF08320] (39-141)
  IPR040039 Phosphatidylinositol-glycan biosynthesis class X protein [PTHR28650] (30-146)

Mean predicted aligned error: 13.43 Å